Protein AF-M5C7N2-F1 (afdb_monomer)

Foldseek 3Di:
DPDDPQDDQPDDLVPDDLVNLCVLCPDFQLVVVSHDFSSNVVSVCSVVVPPVCPPFDWGKDFDWDQDPVPRDTHTDGIDIGGPLVVDPPPPCQVVVVVVDDDDDQVVQVVQVHDLSVLVPPPDRPPSVSVVVNVVVPPDPDCVVVVVLVVVCPPVLVVVPVVDPPVVSVVVSVVSVCDCPPVHPDPVVVVCVVVVVPDDPDPDDDD

Radius of gyration: 24.72 Å; Cα contacts (8 Å, |Δi|>4): 137; chains: 1; bounding box: 78×57×58 Å

Mean predicted aligned error: 18.87 Å

Secondary structure (DSSP, 8-state):
--PPPPPPTTS-GGG--HHHHHHHHTS-HHHHTTS-HHHHHHHHHHH---TTSTT--EEEEEEEEEPTTT--EEEEEEEEEEGGGTSPPPTHHHHHHHTSPPPPHHHHHHTTSHHHHHHT-SSS-HHHHHHHHHHHHS-SSHHHHHHHHHT-HHHHHHHHTTS-HHHHHHHHHHHHHBTSTTB--HHHHHHHHTT-SSSSSSS---

Structure (mmCIF, N/CA/C/O backbone):
data_AF-M5C7N2-F1
#
_entry.id   AF-M5C7N2-F1
#
loop_
_atom_site.group_PDB
_atom_site.id
_atom_site.type_symbol
_atom_site.label_atom_id
_atom_site.label_alt_id
_atom_site.label_comp_id
_atom_site.label_asym_id
_atom_site.label_entity_id
_atom_site.label_seq_id
_atom_site.pdbx_PDB_ins_code
_atom_site.Cartn_x
_atom_site.Cartn_y
_atom_site.Cartn_z
_atom_site.occupancy
_atom_site.B_iso_or_equiv
_atom_site.auth_seq_id
_atom_site.auth_comp_id
_atom_site.auth_asym_id
_atom_site.auth_atom_id
_atom_site.pdbx_PDB_model_num
ATOM 1 N N . MET A 1 1 ? 10.353 -24.428 -20.838 1.00 39.62 1 MET A N 1
ATOM 2 C CA . MET A 1 1 ? 9.141 -23.690 -21.242 1.00 39.62 1 MET A CA 1
ATOM 3 C C . MET A 1 1 ? 9.621 -22.409 -21.888 1.00 39.62 1 MET A C 1
ATOM 5 O O . MET A 1 1 ? 10.079 -21.532 -21.169 1.00 39.62 1 MET A O 1
ATOM 9 N N . GLU A 1 2 ? 9.642 -22.353 -23.219 1.00 40.38 2 GLU A N 1
ATOM 10 C CA . GLU A 1 2 ? 9.871 -21.092 -23.929 1.00 40.38 2 GLU A CA 1
ATOM 11 C C . GLU A 1 2 ? 8.691 -20.168 -23.620 1.00 40.38 2 GLU A C 1
ATOM 13 O O . GLU A 1 2 ? 7.539 -20.505 -23.892 1.00 40.38 2 GLU A O 1
ATOM 18 N N . GLY A 1 3 ? 8.971 -19.062 -22.934 1.00 54.06 3 GLY A N 1
ATOM 19 C CA . GLY A 1 3 ? 7.969 -18.051 -22.628 1.00 54.06 3 GLY A CA 1
ATOM 20 C C . GLY A 1 3 ? 7.559 -17.331 -23.907 1.00 54.06 3 GLY A C 1
ATOM 21 O O . GLY A 1 3 ? 8.413 -17.003 -24.728 1.00 54.06 3 GLY A O 1
ATOM 22 N N . LEU A 1 4 ? 6.255 -17.094 -24.067 1.00 60.88 4 LEU A N 1
ATOM 23 C CA . LEU A 1 4 ? 5.721 -16.238 -25.127 1.00 60.88 4 LEU A CA 1
ATOM 24 C C . LEU A 1 4 ? 6.511 -14.911 -25.162 1.00 60.88 4 LEU A C 1
ATOM 26 O O . LEU A 1 4 ? 6.777 -14.365 -24.085 1.00 60.88 4 LEU A O 1
ATOM 30 N N . PRO A 1 5 ? 6.869 -14.380 -26.347 1.00 69.56 5 PRO A N 1
ATOM 31 C CA . PRO A 1 5 ? 7.549 -13.096 -26.431 1.00 69.56 5 PRO A CA 1
ATOM 32 C C . PRO A 1 5 ? 6.704 -12.002 -25.762 1.00 69.56 5 PRO A C 1
ATOM 34 O O . PRO A 1 5 ? 5.471 -12.037 -25.865 1.00 69.56 5 PRO A O 1
ATOM 37 N N . PRO A 1 6 ? 7.345 -11.044 -25.071 1.00 67.50 6 PRO A N 1
ATOM 38 C CA . PRO A 1 6 ? 6.626 -9.965 -24.422 1.00 67.50 6 PRO A CA 1
ATOM 39 C C . PRO A 1 6 ? 5.836 -9.150 -25.458 1.00 67.50 6 PRO A C 1
ATOM 41 O O . PRO A 1 6 ? 6.275 -9.005 -26.605 1.00 67.50 6 PRO A O 1
ATOM 44 N N . PRO A 1 7 ? 4.655 -8.639 -25.079 1.00 75.00 7 PRO A N 1
ATOM 45 C CA . PRO A 1 7 ? 3.796 -7.882 -25.981 1.00 75.00 7 PRO A CA 1
ATOM 46 C C . PRO A 1 7 ? 4.486 -6.596 -26.457 1.00 75.00 7 PRO A C 1
ATOM 48 O O . PRO A 1 7 ? 5.284 -6.005 -25.744 1.00 75.00 7 PRO A O 1
ATOM 51 N N . SER A 1 8 ? 4.202 -6.130 -27.672 1.00 76.88 8 SER A N 1
ATOM 52 C CA . SER A 1 8 ? 4.866 -4.923 -28.178 1.00 76.88 8 SER A CA 1
ATOM 53 C C . SER A 1 8 ? 4.441 -3.660 -27.405 1.00 76.88 8 SER A C 1
ATOM 55 O O . SER A 1 8 ? 3.244 -3.472 -27.179 1.00 76.88 8 SER A O 1
ATOM 57 N N . PRO A 1 9 ? 5.377 -2.744 -27.082 1.00 72.19 9 PRO A N 1
ATOM 58 C CA . PRO A 1 9 ? 5.083 -1.516 -26.329 1.00 72.19 9 PRO A CA 1
ATOM 59 C C . PRO A 1 9 ? 4.198 -0.514 -27.095 1.00 72.19 9 PRO A C 1
ATOM 61 O O . PRO A 1 9 ? 3.604 0.372 -26.491 1.00 72.19 9 PRO A O 1
ATOM 64 N N . ASN A 1 10 ? 4.053 -0.684 -28.415 1.00 68.88 10 ASN A N 1
ATOM 65 C CA . ASN A 1 10 ? 3.247 0.178 -29.291 1.00 68.88 10 ASN A CA 1
ATOM 66 C C . ASN A 1 10 ? 1.740 -0.155 -29.307 1.00 68.88 10 ASN A C 1
ATOM 68 O O . ASN A 1 10 ? 0.992 0.417 -30.100 1.00 68.88 10 ASN A O 1
ATOM 72 N N . LEU A 1 11 ? 1.284 -1.118 -28.504 1.00 64.62 11 LEU A N 1
ATOM 73 C CA . LEU A 1 11 ? -0.125 -1.511 -28.456 1.00 64.62 11 LEU A CA 1
ATOM 74 C C . LEU A 1 11 ? -0.954 -0.528 -27.612 1.00 64.62 11 LEU A C 1
ATOM 76 O O . LEU A 1 11 ? -0.487 0.027 -26.620 1.00 64.62 11 LEU A O 1
ATOM 80 N N . ILE A 1 12 ? -2.212 -0.327 -28.015 1.00 65.88 12 ILE A N 1
ATOM 81 C CA . ILE A 1 12 ? -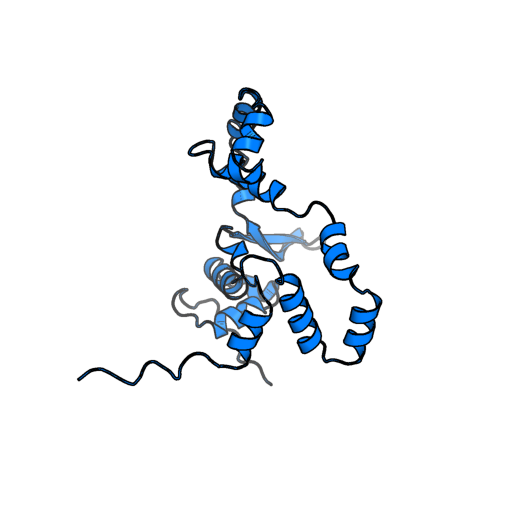3.156 0.580 -27.346 1.00 65.88 12 ILE A CA 1
ATOM 82 C C . ILE A 1 12 ? -3.456 0.069 -25.921 1.00 65.88 12 ILE A C 1
ATOM 84 O O . ILE A 1 12 ? -3.683 -1.136 -25.765 1.00 65.88 12 ILE A O 1
ATOM 88 N N . PRO A 1 13 ? -3.511 0.954 -24.901 1.00 59.12 13 PRO A N 1
ATOM 89 C CA . PRO A 1 13 ? -3.627 0.558 -23.503 1.00 59.12 13 PRO A CA 1
ATOM 90 C C . PRO A 1 13 ? -4.794 -0.372 -23.140 1.00 59.12 13 PRO A C 1
ATOM 92 O O . PRO A 1 13 ? -4.673 -1.206 -22.250 1.00 59.12 13 PRO A O 1
ATOM 95 N N . ASP A 1 14 ? -5.908 -0.274 -23.859 1.00 60.72 14 ASP A N 1
ATOM 96 C CA . ASP A 1 14 ? -7.149 -0.967 -23.498 1.00 60.72 14 ASP A CA 1
ATOM 97 C C . ASP A 1 14 ? -7.218 -2.431 -23.978 1.00 60.72 14 ASP A C 1
ATOM 99 O O . ASP A 1 14 ? -8.182 -3.133 -23.688 1.00 60.72 14 ASP A O 1
ATOM 103 N N . ASN A 1 15 ? -6.196 -2.919 -24.695 1.00 69.12 15 ASN A N 1
ATOM 104 C CA . ASN A 1 15 ? -6.210 -4.242 -25.337 1.00 69.12 15 ASN A CA 1
ATOM 105 C C . ASN A 1 15 ? -5.331 -5.306 -24.657 1.00 69.12 15 ASN A C 1
ATOM 107 O O . ASN A 1 15 ? -5.187 -6.408 -25.192 1.00 69.12 15 ASN A O 1
ATOM 111 N N . PHE A 1 16 ? -4.723 -5.010 -23.509 1.00 74.31 16 PHE A N 1
ATOM 112 C CA . PHE A 1 16 ? -3.838 -5.967 -22.848 1.00 74.31 16 PHE A CA 1
ATOM 113 C C . PHE A 1 16 ? -4.617 -6.920 -21.941 1.00 74.31 16 PHE A C 1
ATOM 115 O O . PHE A 1 16 ? -5.372 -6.519 -21.060 1.00 74.31 16 PHE A O 1
ATOM 122 N N . THR A 1 17 ? -4.398 -8.215 -22.141 1.00 83.69 17 THR A N 1
ATOM 123 C CA . THR A 1 17 ? -4.931 -9.269 -21.273 1.00 83.69 17 THR A CA 1
ATOM 124 C C . THR A 1 17 ? -4.185 -9.317 -19.937 1.00 83.69 17 THR A C 1
ATOM 126 O O . THR A 1 17 ? -3.006 -8.967 -19.853 1.00 83.69 17 THR A O 1
ATOM 129 N N . ASN A 1 18 ? -4.828 -9.847 -18.890 1.00 83.38 18 ASN A N 1
ATOM 130 C CA . ASN A 1 18 ? -4.193 -10.043 -17.578 1.00 83.38 18 ASN A CA 1
ATOM 131 C C . ASN A 1 18 ? -2.867 -10.819 -17.668 1.00 83.38 18 ASN A C 1
ATOM 133 O O . ASN A 1 18 ? -1.914 -10.502 -16.965 1.00 83.38 18 ASN A O 1
ATOM 137 N N . LEU A 1 19 ? -2.771 -11.806 -18.565 1.00 82.75 19 LEU A N 1
ATOM 138 C CA . LEU A 1 19 ? -1.535 -12.564 -18.781 1.00 82.75 19 LEU A CA 1
ATOM 139 C C . LEU A 1 19 ? -0.401 -11.687 -19.323 1.00 82.75 19 LEU A C 1
ATOM 141 O O . LEU A 1 19 ? 0.734 -11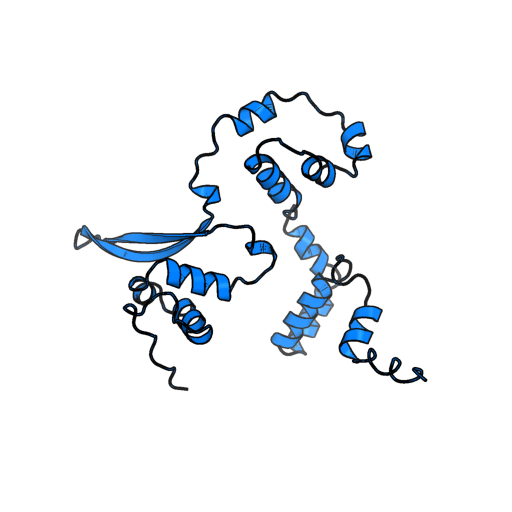.809 -18.871 1.00 82.75 19 LEU A O 1
ATOM 145 N N . GLN A 1 20 ? -0.707 -10.780 -20.249 1.00 83.75 20 GLN A N 1
ATOM 146 C CA . GLN A 1 20 ? 0.270 -9.842 -20.797 1.00 83.75 20 GLN A CA 1
ATOM 147 C C . GLN A 1 20 ? 0.721 -8.821 -19.749 1.00 83.75 20 GLN A C 1
ATOM 149 O O . GLN A 1 20 ? 1.907 -8.525 -19.658 1.00 83.75 20 GLN A O 1
ATOM 154 N N . LEU A 1 21 ? -0.192 -8.335 -18.908 1.00 84.31 21 LEU A N 1
ATOM 155 C CA . LEU A 1 21 ? 0.147 -7.448 -17.793 1.00 84.31 21 LEU A CA 1
ATOM 156 C C . LEU A 1 21 ? 1.056 -8.139 -16.765 1.00 84.31 21 LEU A C 1
ATOM 158 O O . LEU A 1 21 ? 2.042 -7.555 -16.322 1.00 84.31 21 LEU A O 1
ATOM 162 N N . ILE A 1 22 ? 0.794 -9.410 -16.443 1.00 83.56 22 ILE A N 1
ATOM 163 C CA . ILE A 1 22 ? 1.678 -10.213 -15.583 1.00 83.56 22 ILE A CA 1
ATOM 164 C C . ILE A 1 22 ? 3.060 -10.378 -16.230 1.00 83.56 22 ILE A C 1
ATOM 166 O O . ILE A 1 22 ? 4.073 -10.306 -15.537 1.00 83.56 22 ILE A O 1
ATOM 170 N N . GLN A 1 23 ? 3.134 -10.588 -17.546 1.00 84.62 23 GLN A N 1
ATOM 171 C CA . GLN A 1 23 ? 4.416 -10.664 -18.252 1.00 84.62 23 GLN A CA 1
ATOM 172 C C . GLN A 1 23 ? 5.185 -9.346 -18.168 1.00 84.62 23 GLN A C 1
ATOM 174 O O . GLN A 1 23 ? 6.366 -9.375 -17.839 1.00 84.62 23 GLN A O 1
ATOM 179 N N . ILE A 1 24 ? 4.513 -8.212 -18.393 1.00 85.88 24 ILE A N 1
ATOM 180 C CA . ILE A 1 24 ? 5.107 -6.871 -18.301 1.00 85.88 24 ILE A CA 1
ATOM 181 C C . ILE A 1 24 ? 5.658 -6.612 -16.897 1.00 85.88 24 ILE A C 1
ATOM 183 O O . ILE A 1 24 ? 6.784 -6.145 -16.769 1.00 85.88 24 ILE A O 1
ATOM 187 N N . PHE A 1 25 ? 4.914 -6.968 -15.845 1.00 85.50 25 PHE A N 1
ATOM 188 C CA . PHE A 1 25 ? 5.374 -6.794 -14.464 1.00 85.50 25 PHE A CA 1
ATOM 189 C C . PHE A 1 25 ? 6.659 -7.579 -14.153 1.00 85.50 25 PHE A C 1
ATOM 191 O O . PHE A 1 25 ? 7.462 -7.153 -13.331 1.00 85.50 25 PHE A O 1
ATOM 198 N N . ASN A 1 26 ? 6.856 -8.728 -14.802 1.00 86.00 26 ASN A N 1
ATOM 199 C CA . ASN A 1 26 ? 8.029 -9.579 -14.599 1.00 86.00 26 ASN A CA 1
ATOM 200 C C . ASN A 1 26 ? 9.213 -9.220 -15.516 1.00 86.00 26 ASN A C 1
ATOM 202 O O . ASN A 1 26 ? 10.235 -9.910 -15.482 1.00 86.00 26 ASN A O 1
ATOM 206 N N . LEU A 1 27 ? 9.093 -8.187 -16.357 1.00 86.19 27 LEU A N 1
ATOM 207 C CA . LEU A 1 27 ? 10.204 -7.726 -17.185 1.00 86.19 27 LEU A CA 1
ATOM 208 C C . LEU A 1 27 ? 11.279 -7.044 -16.328 1.00 86.19 27 LEU A C 1
ATOM 210 O O . LEU A 1 27 ? 10.956 -6.379 -15.346 1.00 86.19 27 LEU A O 1
ATOM 214 N N . PRO A 1 28 ? 12.564 -7.152 -16.713 1.00 85.12 28 PRO A N 1
ATOM 215 C CA . PRO A 1 28 ? 13.599 -6.319 -16.120 1.00 85.12 28 PRO A CA 1
ATOM 216 C C . PRO A 1 28 ? 13.315 -4.844 -16.426 1.00 85.12 28 PRO A C 1
ATOM 218 O O . PRO A 1 28 ? 12.874 -4.517 -17.530 1.00 85.12 28 PRO A O 1
ATOM 221 N N . ASP A 1 29 ? 13.638 -3.959 -15.483 1.00 82.50 29 ASP A N 1
ATOM 222 C CA . ASP A 1 29 ? 13.362 -2.517 -15.558 1.00 82.50 29 ASP A CA 1
ATOM 223 C C . ASP A 1 29 ? 13.783 -1.872 -16.883 1.00 82.50 29 ASP A C 1
ATOM 225 O O . ASP A 1 29 ? 13.073 -1.016 -17.402 1.00 82.50 29 ASP A O 1
ATOM 229 N N . LEU A 1 30 ? 14.900 -2.320 -17.464 1.00 81.12 30 LEU A N 1
ATOM 230 C CA . LEU A 1 30 ? 15.398 -1.834 -18.752 1.00 81.12 30 LEU A CA 1
ATOM 231 C C . LEU A 1 30 ? 14.427 -2.116 -19.913 1.00 81.12 30 LEU A C 1
ATOM 233 O O . LEU A 1 30 ? 14.266 -1.280 -20.791 1.00 81.12 30 LEU A O 1
ATOM 237 N N . LEU A 1 31 ? 13.773 -3.283 -19.920 1.00 82.44 31 LEU A N 1
ATOM 238 C CA . LEU A 1 31 ? 12.786 -3.653 -20.942 1.00 82.44 31 LEU A CA 1
ATOM 239 C C . LEU A 1 31 ? 11.399 -3.093 -20.622 1.00 82.44 31 LEU A C 1
ATOM 241 O O . LEU A 1 31 ? 10.653 -2.733 -21.528 1.00 82.44 31 LEU A O 1
ATOM 245 N N . ALA A 1 32 ? 11.058 -3.006 -19.336 1.00 85.56 32 ALA A N 1
ATOM 246 C CA . ALA A 1 32 ? 9.830 -2.370 -18.872 1.00 85.56 32 ALA A CA 1
ATOM 247 C C . ALA A 1 32 ? 9.809 -0.861 -19.191 1.00 85.56 32 ALA A C 1
ATOM 249 O O . ALA A 1 32 ? 8.742 -0.270 -19.332 1.00 85.56 32 ALA A O 1
ATOM 250 N N . TRP A 1 33 ? 10.983 -0.246 -19.356 1.00 86.00 33 TRP A N 1
ATOM 251 C CA . TRP A 1 33 ? 11.148 1.180 -19.623 1.00 86.00 33 TRP A CA 1
ATOM 252 C C . TRP A 1 33 ? 10.412 1.684 -20.865 1.00 86.00 33 TRP A C 1
ATOM 254 O O . TRP A 1 33 ? 9.888 2.798 -20.858 1.00 86.00 33 TRP A O 1
ATOM 264 N N . GLU A 1 34 ? 10.358 0.845 -21.900 1.00 86.69 34 GLU A N 1
ATOM 265 C CA . GLU A 1 34 ? 9.725 1.133 -23.191 1.00 86.69 34 GLU A CA 1
ATOM 266 C C . GLU A 1 34 ? 8.189 1.147 -23.112 1.00 86.69 34 GLU A C 1
ATOM 268 O O . GLU A 1 34 ? 7.519 1.593 -24.042 1.00 86.69 34 GLU A O 1
ATOM 273 N N . TYR A 1 35 ? 7.604 0.665 -22.011 1.00 86.81 35 TYR A N 1
ATOM 274 C CA . TYR A 1 35 ? 6.156 0.646 -21.831 1.00 86.81 35 TYR A CA 1
ATOM 275 C C . TYR A 1 35 ? 5.646 1.962 -21.233 1.00 86.81 35 TYR A C 1
ATOM 277 O O . TYR A 1 35 ? 6.310 2.576 -20.387 1.00 86.81 35 TYR A O 1
ATOM 285 N N . PRO A 1 36 ? 4.432 2.396 -21.620 1.00 87.31 36 PRO A N 1
ATOM 286 C CA . PRO A 1 36 ? 3.822 3.594 -21.063 1.00 87.31 36 PRO A CA 1
ATOM 287 C C . PRO A 1 36 ? 3.491 3.419 -19.575 1.00 87.31 36 PRO A C 1
ATOM 289 O O . PRO A 1 36 ? 3.231 2.315 -19.095 1.00 87.31 36 PRO A O 1
ATOM 292 N N . ASP A 1 37 ? 3.434 4.527 -18.835 1.00 85.25 37 ASP A N 1
ATOM 293 C CA . ASP A 1 37 ? 3.182 4.497 -17.384 1.00 85.25 37 ASP A CA 1
ATOM 294 C C . ASP A 1 37 ? 1.848 3.857 -17.019 1.00 85.25 37 ASP A C 1
ATOM 296 O O . ASP A 1 37 ? 1.763 3.145 -16.022 1.00 85.25 37 ASP A O 1
ATOM 300 N N . SER A 1 38 ? 0.822 4.051 -17.850 1.00 82.38 38 SER A N 1
ATOM 301 C CA . SER A 1 38 ? -0.482 3.411 -17.672 1.00 82.38 38 SER A CA 1
ATOM 302 C C . SER A 1 38 ? -0.387 1.884 -17.685 1.00 82.38 38 SER A C 1
ATOM 304 O O . SER A 1 38 ? -1.090 1.230 -16.919 1.00 82.38 38 SER A O 1
ATOM 306 N N . MET A 1 39 ? 0.512 1.317 -18.496 1.00 84.25 39 MET A N 1
ATOM 307 C CA . MET A 1 39 ? 0.737 -0.127 -18.591 1.00 84.25 39 MET A CA 1
ATOM 308 C C . MET A 1 39 ? 1.475 -0.681 -17.390 1.00 84.25 39 MET A C 1
ATOM 310 O O . MET A 1 39 ? 1.030 -1.651 -16.783 1.00 84.25 39 MET A O 1
ATOM 314 N N . LEU A 1 40 ? 2.587 -0.044 -17.032 1.00 85.75 40 LEU A N 1
ATOM 315 C CA . LEU A 1 40 ? 3.366 -0.418 -15.855 1.00 85.75 40 LEU A CA 1
ATOM 316 C C . LEU A 1 40 ? 2.499 -0.344 -14.597 1.00 85.75 40 LEU A C 1
ATOM 318 O O . LEU A 1 40 ? 2.526 -1.237 -13.752 1.00 85.75 40 LEU A O 1
ATOM 322 N N . PHE A 1 41 ? 1.652 0.680 -14.518 1.00 83.00 41 PHE A N 1
ATOM 323 C CA . PHE A 1 41 ? 0.708 0.851 -13.430 1.00 83.00 41 PHE A CA 1
ATOM 324 C C . PHE A 1 41 ? -0.386 -0.225 -13.409 1.00 83.00 41 PHE A C 1
ATOM 326 O O . PHE A 1 41 ? -0.619 -0.829 -12.364 1.00 83.00 41 PHE A O 1
ATOM 333 N N . ALA A 1 42 ? -1.025 -0.515 -14.546 1.00 82.69 42 ALA A N 1
ATOM 334 C CA . ALA A 1 42 ? -2.027 -1.578 -14.643 1.00 82.69 42 ALA A CA 1
ATOM 335 C C . ALA A 1 42 ? -1.438 -2.957 -14.293 1.00 82.69 42 ALA A C 1
ATOM 337 O O . ALA A 1 42 ? -2.062 -3.736 -13.572 1.00 82.69 42 ALA A O 1
ATOM 338 N N . ALA A 1 43 ? -0.214 -3.232 -14.746 1.00 84.94 43 ALA A N 1
ATOM 339 C CA . ALA A 1 43 ? 0.526 -4.448 -14.435 1.00 84.94 43 ALA A CA 1
ATOM 340 C C . ALA A 1 43 ? 0.821 -4.573 -12.933 1.00 84.94 43 ALA A C 1
ATOM 342 O O . ALA A 1 43 ? 0.578 -5.625 -12.342 1.00 84.94 43 ALA A O 1
ATOM 343 N N . ALA A 1 44 ? 1.271 -3.491 -12.293 1.00 83.56 44 ALA A N 1
ATOM 344 C CA . ALA A 1 44 ? 1.512 -3.466 -10.855 1.00 83.56 44 ALA A CA 1
ATOM 345 C C . ALA A 1 44 ? 0.223 -3.650 -10.041 1.00 83.56 44 ALA A C 1
ATOM 347 O O . ALA A 1 44 ? 0.196 -4.462 -9.117 1.00 83.56 44 ALA A O 1
ATOM 348 N N . LEU A 1 45 ? -0.871 -2.973 -10.408 1.00 78.81 45 LEU A N 1
ATOM 349 C CA . LEU A 1 45 ? -2.164 -3.110 -9.727 1.00 78.81 45 LEU A CA 1
ATOM 350 C C . LEU A 1 45 ? -2.761 -4.515 -9.844 1.00 78.81 45 LEU A C 1
ATOM 352 O O . LEU A 1 45 ? -3.400 -4.989 -8.906 1.00 78.81 45 LEU A O 1
ATOM 356 N N . LEU A 1 46 ? -2.542 -5.194 -10.971 1.00 81.31 46 LEU A N 1
ATOM 357 C CA . LEU A 1 46 ? -2.990 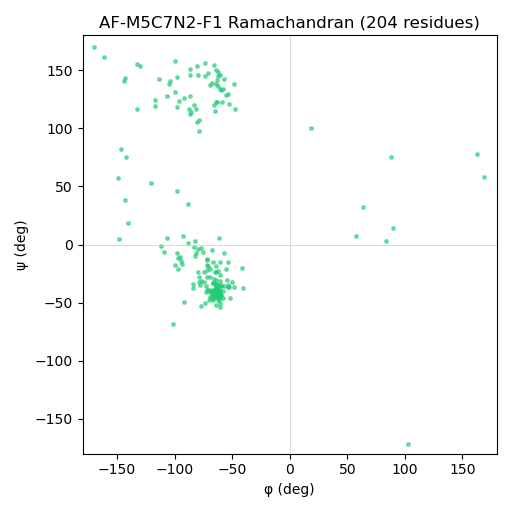-6.571 -11.160 1.00 81.31 46 LEU A CA 1
ATOM 358 C C . LEU A 1 46 ? -2.287 -7.543 -10.199 1.00 81.31 46 LEU A C 1
ATOM 360 O O . LEU A 1 46 ? -2.901 -8.508 -9.751 1.00 81.31 46 LEU A O 1
ATOM 364 N N . ILE A 1 47 ? -1.020 -7.289 -9.865 1.00 81.00 47 ILE A N 1
ATOM 365 C CA . ILE A 1 47 ? -0.248 -8.112 -8.925 1.00 81.00 47 ILE A CA 1
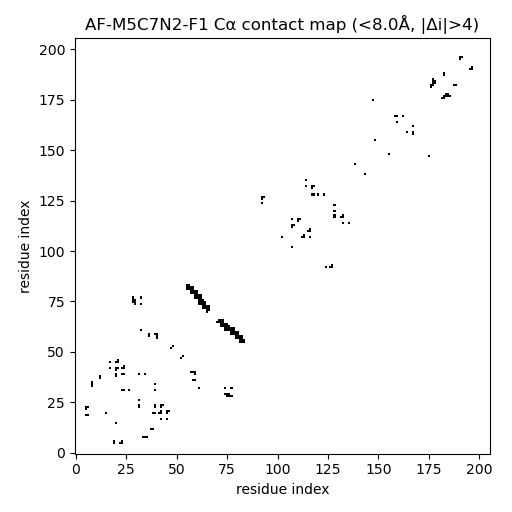ATOM 366 C C . ILE A 1 47 ? -0.510 -7.697 -7.471 1.00 81.00 47 ILE A C 1
ATOM 368 O O . ILE A 1 47 ? -0.602 -8.547 -6.586 1.00 81.00 47 ILE A O 1
ATOM 372 N N . TRP A 1 48 ? -0.669 -6.401 -7.206 1.00 76.31 48 TRP A N 1
ATOM 373 C CA . TRP A 1 48 ? -0.868 -5.842 -5.866 1.00 76.31 48 TRP A CA 1
ATOM 374 C C . TRP A 1 48 ? -2.337 -5.782 -5.430 1.00 76.31 48 TRP A C 1
ATOM 376 O O . TRP A 1 48 ? -2.721 -4.890 -4.678 1.00 76.31 48 TRP A O 1
ATOM 386 N N . GLN A 1 49 ? -3.159 -6.758 -5.824 1.00 64.19 49 GLN A N 1
ATOM 387 C CA . GLN A 1 49 ? -4.593 -6.838 -5.490 1.00 64.19 49 GLN A CA 1
ATOM 388 C C . GLN A 1 49 ? -4.930 -6.939 -3.986 1.00 64.19 49 GLN A C 1
ATOM 390 O O . GLN A 1 49 ? -6.094 -7.112 -3.625 1.00 64.19 49 GLN A O 1
ATOM 395 N N . ALA A 1 50 ? -3.957 -6.843 -3.078 1.00 56.50 50 ALA A N 1
ATOM 396 C CA . ALA A 1 50 ? -4.250 -6.850 -1.653 1.00 56.50 50 ALA A CA 1
ATOM 397 C C . ALA A 1 50 ? -5.158 -5.662 -1.282 1.00 56.50 50 ALA A C 1
ATOM 399 O O . ALA A 1 50 ? -4.912 -4.518 -1.663 1.00 56.50 50 ALA A O 1
ATOM 400 N N . ALA A 1 51 ? -6.201 -5.941 -0.491 1.00 48.16 51 ALA A N 1
ATOM 401 C CA . ALA A 1 51 ? -7.220 -4.972 -0.072 1.00 48.16 51 ALA A CA 1
ATOM 402 C C . ALA A 1 51 ? -6.640 -3.721 0.621 1.00 48.16 51 ALA A C 1
ATOM 404 O O . ALA A 1 51 ? -7.275 -2.669 0.635 1.00 48.16 51 ALA A O 1
ATOM 405 N N . GLY A 1 52 ? -5.417 -3.824 1.150 1.00 53.78 52 GLY A N 1
ATOM 406 C CA . GLY A 1 52 ? -4.658 -2.714 1.720 1.00 53.78 52 GLY A CA 1
ATOM 407 C C . GLY A 1 52 ? -4.047 -1.745 0.702 1.00 53.78 52 GLY A C 1
ATOM 408 O O . GLY A 1 52 ? -3.526 -0.730 1.130 1.00 53.78 52 GLY A O 1
ATOM 409 N N . TYR A 1 53 ? -4.101 -2.004 -0.610 1.00 53.97 53 TYR A N 1
ATOM 410 C CA . TYR A 1 53 ? -3.525 -1.106 -1.624 1.00 53.97 53 TYR A CA 1
ATOM 411 C C . TYR A 1 53 ? -4.542 -0.352 -2.476 1.00 53.97 53 TYR A C 1
ATOM 413 O O . TYR A 1 53 ? -4.165 0.557 -3.210 1.00 53.97 53 TYR A O 1
ATOM 421 N N . SER A 1 54 ? -5.836 -0.646 -2.332 1.00 55.97 54 SER A N 1
ATOM 422 C CA . SER A 1 54 ? -6.902 0.018 -3.099 1.00 55.97 54 SER A CA 1
ATOM 423 C C . SER A 1 54 ? -7.029 1.520 -2.814 1.00 55.97 54 SER A C 1
ATOM 425 O O . SER A 1 54 ? -7.620 2.247 -3.610 1.00 55.97 54 SER A O 1
ATOM 427 N N . HIS A 1 55 ? -6.476 1.995 -1.694 1.00 58.50 55 HIS A N 1
ATOM 428 C CA . HIS A 1 55 ? -6.499 3.403 -1.302 1.00 58.50 55 HIS A CA 1
ATOM 429 C C . HIS A 1 55 ? -5.224 4.178 -1.663 1.00 58.50 55 HIS A C 1
ATOM 431 O O . HIS A 1 55 ? -5.248 5.408 -1.607 1.00 58.50 55 HIS A O 1
ATOM 437 N N . PHE A 1 56 ? -4.135 3.506 -2.059 1.00 59.00 56 PHE A N 1
ATOM 438 C CA . PHE A 1 56 ? -2.920 4.184 -2.504 1.00 59.00 56 PHE A CA 1
ATOM 439 C C . PHE A 1 56 ? -3.031 4.514 -3.990 1.00 59.00 56 PHE A C 1
ATOM 441 O O . PHE A 1 56 ? -3.033 3.637 -4.851 1.00 59.00 56 PHE A O 1
ATOM 448 N N . THR A 1 57 ? -3.080 5.805 -4.311 1.00 64.69 57 THR A N 1
ATOM 449 C CA . THR A 1 57 ? -2.857 6.245 -5.691 1.00 64.69 57 THR A CA 1
ATOM 450 C C . THR A 1 57 ? -1.353 6.226 -5.916 1.00 64.69 57 THR A C 1
ATOM 452 O O . THR A 1 57 ? -0.666 7.052 -5.333 1.00 64.69 57 THR A O 1
ATOM 455 N N . ALA A 1 58 ? -0.809 5.277 -6.675 1.00 68.12 58 ALA A N 1
ATOM 456 C CA . ALA A 1 58 ? 0.621 5.242 -6.988 1.00 68.12 58 ALA A CA 1
ATOM 457 C C . ALA A 1 58 ? 0.906 5.823 -8.384 1.00 68.12 58 ALA A C 1
ATOM 459 O O . ALA A 1 58 ? 0.032 5.914 -9.240 1.00 68.12 58 ALA A O 1
ATOM 460 N N . THR A 1 59 ? 2.140 6.258 -8.595 1.00 79.06 59 THR A N 1
ATOM 461 C CA . THR A 1 59 ? 2.656 6.794 -9.859 1.00 79.06 59 THR A CA 1
ATOM 462 C C . THR A 1 59 ? 3.965 6.108 -10.201 1.00 79.06 59 THR A C 1
ATOM 464 O O . THR A 1 59 ? 4.674 5.637 -9.312 1.00 79.06 59 THR A O 1
ATOM 467 N N . VAL A 1 60 ? 4.290 6.043 -11.486 1.00 83.44 60 VAL A N 1
ATOM 468 C CA . VAL A 1 60 ? 5.543 5.461 -11.963 1.00 83.44 60 VAL A CA 1
ATOM 469 C C . VAL A 1 60 ? 6.582 6.572 -12.080 1.00 83.44 60 VAL A C 1
ATOM 471 O O . VAL A 1 60 ? 6.344 7.592 -12.723 1.00 83.44 60 VAL A O 1
ATOM 474 N N . LYS A 1 61 ? 7.739 6.390 -11.445 1.00 83.62 61 LYS A N 1
ATOM 475 C CA . LYS A 1 61 ? 8.886 7.291 -11.528 1.00 83.62 61 LYS A CA 1
ATOM 476 C C . LYS A 1 61 ? 10.061 6.555 -12.160 1.00 83.62 61 LYS A C 1
ATOM 478 O O . LYS A 1 61 ? 10.564 5.579 -11.607 1.00 83.62 61 LYS A O 1
ATOM 483 N N . ARG A 1 62 ? 10.518 7.066 -13.300 1.00 85.56 62 ARG A N 1
ATOM 484 C CA . ARG A 1 62 ? 11.712 6.604 -14.013 1.00 85.56 62 ARG A CA 1
ATOM 485 C C . ARG A 1 62 ? 12.948 7.329 -13.478 1.00 85.56 62 ARG A C 1
ATOM 487 O O . ARG A 1 62 ? 13.030 8.555 -13.570 1.00 85.56 62 ARG A O 1
ATOM 494 N N . GLU A 1 63 ? 13.892 6.600 -12.887 1.00 83.88 63 GLU A N 1
ATOM 495 C CA . GLU A 1 63 ? 15.144 7.176 -12.384 1.00 83.88 63 GLU A CA 1
ATOM 496 C C . GLU A 1 63 ? 16.299 6.957 -13.358 1.00 83.88 63 GLU A C 1
ATOM 498 O O . GLU A 1 63 ? 16.542 5.846 -13.827 1.00 83.88 63 GLU A O 1
ATOM 503 N N . HIS A 1 64 ? 17.030 8.032 -13.638 1.00 87.06 64 HIS A N 1
ATOM 504 C CA . HIS A 1 64 ? 18.192 8.012 -14.516 1.00 87.06 64 HIS A CA 1
ATOM 505 C C . HIS A 1 64 ? 19.467 8.074 -13.676 1.00 87.06 64 HIS A C 1
ATOM 507 O O . HIS A 1 64 ? 19.533 8.814 -12.691 1.00 87.06 64 HIS A O 1
ATOM 513 N N . LEU A 1 65 ? 20.484 7.321 -14.079 1.00 84.38 65 LEU A N 1
ATOM 514 C CA . LEU A 1 65 ? 21.850 7.479 -13.597 1.00 84.38 65 LEU A CA 1
ATOM 515 C C . LEU A 1 65 ? 22.631 8.312 -14.606 1.00 84.38 65 LEU A C 1
ATOM 517 O O . LEU A 1 65 ? 22.431 8.189 -15.810 1.00 84.38 65 LEU A O 1
ATOM 521 N N . VAL A 1 66 ? 23.530 9.155 -14.112 1.00 85.62 66 VAL A N 1
ATOM 522 C CA . VAL A 1 66 ? 24.495 9.835 -14.977 1.00 85.62 66 VAL A CA 1
ATOM 523 C C . VAL A 1 66 ? 25.653 8.877 -15.197 1.00 85.62 66 VAL A C 1
ATOM 525 O O . VAL A 1 66 ? 26.305 8.468 -14.233 1.00 85.62 66 VAL A O 1
ATOM 528 N N . ASP A 1 67 ? 25.904 8.517 -16.450 1.00 83.25 67 ASP A N 1
ATOM 529 C CA . ASP A 1 67 ? 27.089 7.758 -16.818 1.00 83.25 67 ASP A CA 1
ATOM 530 C C . ASP A 1 67 ? 28.333 8.603 -16.520 1.00 83.25 67 ASP A C 1
ATOM 532 O O . ASP A 1 67 ? 28.485 9.726 -17.002 1.00 83.25 67 ASP A O 1
ATOM 536 N N . THR A 1 68 ? 29.233 8.080 -15.694 1.00 82.50 68 THR A N 1
ATOM 537 C CA . THR A 1 68 ? 30.443 8.795 -15.279 1.00 82.50 68 THR A CA 1
ATOM 538 C C . THR A 1 68 ? 31.439 8.971 -16.422 1.00 82.50 68 THR A C 1
ATOM 540 O O . THR A 1 68 ? 32.275 9.875 -16.356 1.00 82.50 68 THR A O 1
ATOM 543 N N . VAL A 1 69 ? 31.340 8.148 -17.469 1.00 81.69 69 VAL A N 1
ATOM 544 C CA . VAL A 1 69 ? 32.232 8.167 -18.632 1.00 81.69 69 VAL A CA 1
ATOM 545 C C . VAL A 1 69 ? 31.663 9.064 -19.725 1.00 81.69 69 VAL A C 1
ATOM 547 O O . VAL A 1 69 ? 32.355 9.951 -20.222 1.00 81.69 69 VAL A O 1
ATOM 550 N N . THR A 1 70 ? 30.392 8.869 -20.061 1.00 81.62 70 THR A N 1
ATOM 551 C CA . THR A 1 70 ? 29.750 9.519 -21.214 1.00 81.62 70 THR A CA 1
ATOM 552 C C . THR A 1 70 ? 29.023 10.814 -20.834 1.00 81.62 70 THR A C 1
ATOM 554 O O . THR A 1 70 ? 28.717 11.625 -21.699 1.00 81.62 70 THR A O 1
ATOM 557 N N . ARG A 1 71 ? 28.790 11.049 -19.530 1.00 81.44 71 ARG A N 1
ATOM 558 C CA . ARG A 1 71 ? 27.929 12.111 -18.957 1.00 81.44 71 ARG A CA 1
ATOM 559 C C . ARG A 1 71 ? 26.475 12.090 -19.429 1.00 81.44 71 ARG A C 1
ATOM 561 O O . ARG A 1 71 ? 25.710 12.985 -19.071 1.00 81.44 71 ARG A O 1
ATOM 568 N N . ASP A 1 72 ? 26.088 11.058 -20.162 1.00 84.81 72 ASP A N 1
ATOM 569 C CA . ASP A 1 72 ? 24.727 10.864 -20.622 1.00 84.81 72 ASP A CA 1
ATOM 570 C C . ASP A 1 72 ? 23.849 10.275 -19.516 1.00 84.81 72 ASP A C 1
ATOM 572 O O . ASP A 1 72 ? 24.315 9.607 -18.587 1.00 84.81 72 ASP A O 1
ATOM 576 N N . LEU A 1 73 ? 22.551 10.550 -19.611 1.00 82.12 73 LEU A N 1
ATOM 577 C CA . LEU A 1 73 ? 21.548 9.980 -18.722 1.00 82.12 73 LEU A CA 1
ATOM 578 C C . LEU A 1 73 ? 21.199 8.574 -19.206 1.00 82.12 73 LEU A C 1
ATOM 580 O O . LEU A 1 73 ? 20.642 8.400 -20.287 1.00 82.12 73 LEU A O 1
ATOM 584 N N . VAL A 1 74 ? 21.496 7.575 -18.383 1.00 84.00 74 VAL A N 1
ATOM 585 C CA . VAL A 1 74 ? 21.185 6.170 -18.642 1.00 84.00 74 VAL A CA 1
ATOM 586 C C . VAL A 1 74 ? 20.010 5.748 -17.769 1.00 84.00 74 VAL A C 1
ATOM 588 O O . VAL A 1 74 ? 19.925 6.100 -16.589 1.00 84.00 74 VAL A O 1
ATOM 591 N N . CYS A 1 75 ? 19.088 4.985 -18.352 1.00 80.88 75 CYS A N 1
ATOM 592 C CA . CYS A 1 75 ? 17.957 4.398 -17.640 1.00 80.88 75 CYS A CA 1
ATOM 593 C C . CYS A 1 75 ? 18.472 3.508 -16.501 1.00 80.88 75 CYS A C 1
ATOM 595 O O . CYS A 1 75 ? 19.257 2.593 -16.744 1.00 80.88 75 CYS A O 1
ATOM 597 N N . SER A 1 76 ? 18.060 3.779 -15.262 1.00 83.25 76 SER A N 1
ATOM 598 C CA . SER A 1 76 ? 18.518 3.013 -14.102 1.00 83.25 76 SER A CA 1
ATOM 599 C C . SER A 1 76 ? 17.476 2.001 -13.654 1.00 83.25 76 SER A C 1
ATOM 601 O O . SER A 1 76 ? 17.705 0.801 -13.766 1.00 83.25 76 SER A O 1
ATOM 603 N N . HIS A 1 77 ? 16.353 2.481 -13.124 1.00 81.31 77 HIS A N 1
ATOM 604 C CA . HIS A 1 77 ? 15.308 1.629 -12.566 1.00 81.31 77 HIS A CA 1
ATOM 605 C C . HIS A 1 77 ? 13.977 2.374 -12.448 1.00 81.31 77 HIS A C 1
ATOM 607 O O . HIS A 1 77 ? 13.919 3.612 -12.485 1.00 81.31 77 HIS A O 1
ATOM 613 N N . ILE A 1 78 ? 12.902 1.604 -12.319 1.00 83.69 78 ILE A N 1
ATOM 614 C CA . ILE A 1 78 ? 11.530 2.100 -12.245 1.00 83.69 78 ILE A CA 1
ATOM 615 C C . ILE A 1 78 ? 11.040 1.968 -10.802 1.00 83.69 78 ILE A C 1
ATOM 617 O O . ILE A 1 78 ? 11.107 0.902 -10.197 1.00 83.69 78 ILE A O 1
ATOM 621 N N . LYS A 1 79 ? 10.522 3.059 -10.233 1.00 83.81 79 LYS A N 1
ATOM 622 C CA . LYS A 1 79 ? 9.904 3.063 -8.900 1.00 83.81 79 LYS A CA 1
ATOM 623 C C . LYS A 1 79 ? 8.419 3.346 -8.991 1.00 83.81 79 LYS A C 1
ATOM 625 O O . LYS A 1 79 ? 7.998 4.229 -9.731 1.00 83.81 79 LYS A O 1
ATOM 630 N N . TYR A 1 80 ? 7.645 2.677 -8.148 1.00 80.75 80 TYR A N 1
ATOM 631 C CA . TYR A 1 80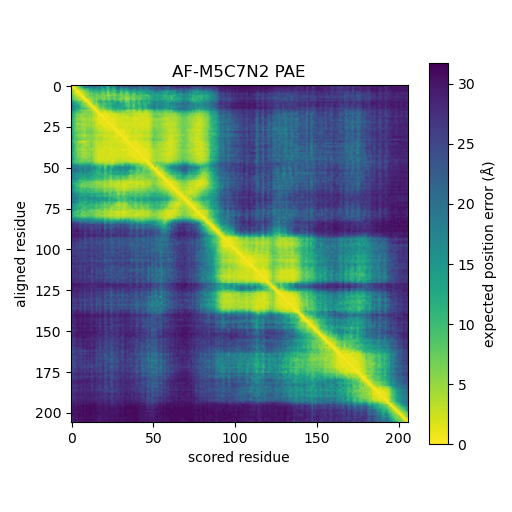 ? 6.250 3.021 -7.907 1.00 80.75 80 TYR A CA 1
ATOM 632 C C . TYR A 1 80 ? 6.174 3.864 -6.638 1.00 80.75 80 TYR A C 1
ATOM 634 O O . TYR A 1 80 ? 6.580 3.423 -5.564 1.00 80.75 80 TYR A O 1
ATOM 642 N N . VAL A 1 81 ? 5.703 5.098 -6.770 1.00 75.81 81 VAL A N 1
ATOM 643 C CA . VAL A 1 81 ? 5.679 6.088 -5.692 1.00 75.81 81 VAL A CA 1
ATOM 644 C C . VAL A 1 81 ? 4.228 6.450 -5.376 1.00 75.81 81 VAL A C 1
ATOM 646 O O . VAL A 1 81 ? 3.515 6.889 -6.282 1.00 75.81 81 VAL A O 1
ATOM 649 N N . PRO A 1 82 ? 3.774 6.306 -4.119 1.00 69.19 82 PRO A N 1
ATOM 650 C CA . PRO A 1 82 ? 2.486 6.831 -3.679 1.00 69.19 82 PRO A CA 1
ATOM 651 C C . PRO A 1 82 ? 2.378 8.339 -3.950 1.00 69.19 82 PRO A C 1
ATOM 653 O O . PRO A 1 82 ? 3.242 9.117 -3.551 1.00 69.19 82 PRO A O 1
ATOM 656 N N . LEU A 1 83 ? 1.302 8.765 -4.608 1.00 63.44 83 LEU A N 1
ATOM 657 C CA . LEU A 1 83 ? 0.988 10.158 -4.931 1.00 63.44 83 LEU A CA 1
ATOM 658 C C . LEU A 1 83 ? 0.839 11.015 -3.662 1.00 63.44 83 LEU A C 1
ATOM 660 O O . LEU A 1 83 ? 1.147 12.206 -3.690 1.00 63.44 83 LEU A O 1
ATOM 664 N N . ASP A 1 84 ? 0.476 10.397 -2.534 1.00 55.44 84 ASP A N 1
ATOM 665 C CA . ASP A 1 84 ? 0.423 11.039 -1.213 1.00 55.44 84 ASP A CA 1
ATOM 666 C C . ASP A 1 84 ? 1.790 11.588 -0.743 1.00 55.44 84 ASP A C 1
ATOM 668 O O . ASP A 1 84 ? 1.838 12.412 0.167 1.00 55.44 84 ASP A O 1
ATOM 672 N N . LEU A 1 85 ? 2.900 11.187 -1.382 1.00 49.72 85 LEU A N 1
ATOM 673 C CA . LEU A 1 85 ? 4.255 11.688 -1.109 1.00 49.72 85 LEU A CA 1
ATOM 674 C C . LEU A 1 85 ? 4.721 12.796 -2.072 1.00 49.72 85 LEU A C 1
ATOM 676 O O . LEU A 1 85 ? 5.788 13.369 -1.860 1.00 49.72 85 LEU A O 1
ATOM 680 N N . ILE A 1 86 ? 3.962 13.097 -3.133 1.00 48.78 86 ILE A N 1
ATOM 681 C CA . ILE A 1 86 ? 4.339 14.087 -4.165 1.00 48.78 86 ILE A CA 1
ATOM 682 C C . ILE A 1 86 ? 3.690 15.452 -3.899 1.00 48.78 86 ILE A C 1
ATOM 684 O O . ILE A 1 86 ? 4.194 16.485 -4.342 1.00 48.78 86 ILE A O 1
ATOM 688 N N . VAL A 1 87 ? 2.610 15.488 -3.119 1.00 45.06 87 VAL A N 1
ATOM 689 C CA . VAL A 1 87 ? 2.024 16.743 -2.648 1.00 45.06 87 VAL A CA 1
ATOM 690 C C . VAL A 1 87 ? 2.757 17.144 -1.365 1.00 45.06 87 VAL A C 1
ATOM 692 O O . VAL A 1 87 ? 2.605 16.447 -0.359 1.00 45.06 87 VAL A O 1
ATOM 695 N N . PRO A 1 88 ? 3.545 18.240 -1.337 1.00 48.78 88 PRO A N 1
ATOM 696 C CA . PRO A 1 88 ? 4.011 18.774 -0.064 1.00 48.78 88 PRO A CA 1
ATOM 697 C C . PRO A 1 88 ? 2.771 18.990 0.808 1.00 48.78 88 PRO A C 1
ATOM 699 O O . PRO A 1 88 ? 1.796 19.567 0.310 1.00 48.78 88 PRO A O 1
ATOM 702 N N . PRO A 1 89 ? 2.748 18.500 2.063 1.00 51.72 89 PRO A N 1
ATOM 703 C CA . PRO A 1 89 ? 1.569 18.625 2.900 1.00 51.72 89 PRO A CA 1
ATOM 704 C C . PRO A 1 89 ? 1.193 20.097 2.915 1.00 51.72 89 PRO A C 1
ATOM 706 O O . PRO A 1 89 ? 2.023 20.935 3.270 1.00 51.72 89 PRO A O 1
ATOM 709 N N . LEU A 1 90 ? -0.030 20.412 2.471 1.00 51.25 90 LEU A N 1
ATOM 710 C CA . LEU A 1 90 ? -0.530 21.778 2.490 1.00 51.25 90 LEU A CA 1
ATOM 711 C C . LEU A 1 90 ? -0.230 22.324 3.902 1.00 51.25 90 LEU A C 1
ATOM 713 O O . LEU A 1 90 ? -0.742 21.737 4.869 1.00 51.25 90 LEU A O 1
ATOM 717 N N . PRO A 1 91 ? 0.611 23.374 4.052 1.00 54.44 91 PRO A N 1
ATOM 718 C CA . PRO A 1 91 ? 1.181 23.812 5.341 1.00 54.44 91 PRO A CA 1
ATOM 719 C C . PRO A 1 91 ? 0.149 24.151 6.429 1.00 54.44 91 PRO A C 1
ATOM 721 O O . PRO A 1 91 ? 0.472 24.404 7.590 1.00 54.44 91 PRO A O 1
ATOM 724 N N . THR A 1 92 ? -1.120 24.162 6.049 1.00 58.94 92 THR A N 1
ATOM 725 C CA . THR A 1 92 ? -2.283 24.462 6.868 1.00 58.94 92 THR A CA 1
ATOM 726 C C . THR A 1 92 ? -2.724 23.288 7.746 1.00 58.94 92 THR A C 1
ATOM 728 O O . THR A 1 92 ? -3.332 23.516 8.786 1.00 58.94 92 THR A O 1
ATOM 731 N N . THR A 1 93 ? -2.395 22.039 7.399 1.00 69.88 93 THR A N 1
ATOM 732 C CA . THR A 1 93 ? -2.999 20.856 8.040 1.00 69.88 93 THR A CA 1
ATOM 733 C C . THR A 1 93 ? -2.431 20.546 9.426 1.00 69.88 93 THR A C 1
ATOM 735 O O . THR A 1 93 ? -3.181 20.421 10.396 1.00 69.88 93 THR A O 1
ATOM 738 N N . LEU A 1 94 ? -1.101 20.434 9.531 1.00 74.94 94 LEU A N 1
ATOM 739 C CA . LEU A 1 94 ? -0.420 20.164 10.802 1.00 74.94 94 LEU A CA 1
ATOM 740 C C . LEU A 1 94 ? -0.594 21.348 11.761 1.00 74.94 94 LEU A C 1
ATOM 742 O O . LEU A 1 94 ? -0.923 21.167 12.928 1.00 74.94 94 LEU A O 1
ATOM 746 N N . SER A 1 95 ? -0.447 22.567 11.244 1.00 76.19 95 SER A N 1
ATOM 747 C CA . SER A 1 95 ? -0.609 23.806 12.004 1.00 76.19 95 SER A CA 1
ATOM 748 C C . SER A 1 95 ? -2.022 23.943 12.585 1.00 76.19 95 SER A C 1
ATOM 750 O O . SER A 1 95 ? -2.170 24.287 13.754 1.00 76.19 95 SER A O 1
ATOM 752 N N . ALA A 1 96 ? -3.069 23.596 11.822 1.00 75.06 96 ALA A N 1
ATOM 753 C CA . ALA A 1 96 ? -4.448 23.583 12.318 1.00 75.06 96 ALA A CA 1
ATOM 754 C C . ALA A 1 96 ? -4.689 22.512 13.396 1.00 75.06 96 ALA A C 1
ATOM 756 O O . ALA A 1 96 ? -5.476 22.729 14.318 1.00 75.06 96 ALA A O 1
ATOM 757 N N . TYR A 1 97 ? -4.010 21.364 13.312 1.00 78.06 97 TYR A N 1
ATOM 758 C CA . TYR A 1 97 ? -4.055 20.348 14.363 1.00 78.06 97 TYR A CA 1
ATOM 759 C C . TYR A 1 97 ? -3.361 20.812 15.642 1.00 78.06 97 TYR A C 1
ATOM 761 O O . TYR A 1 97 ? -3.935 20.693 16.719 1.00 78.06 97 TYR A O 1
ATOM 769 N N . LEU A 1 98 ? -2.168 21.397 15.528 1.00 82.31 98 LEU A N 1
ATOM 770 C CA . LEU A 1 98 ? -1.437 21.934 16.677 1.00 82.31 98 LEU A CA 1
ATOM 771 C C . LEU A 1 98 ? -2.177 23.104 17.340 1.00 82.31 98 LEU A C 1
ATOM 773 O O . LEU A 1 98 ? -2.099 23.269 18.552 1.00 82.31 98 LEU A O 1
ATOM 777 N N . ALA A 1 99 ? -2.938 23.877 16.563 1.00 81.00 99 ALA A N 1
ATOM 778 C CA . ALA A 1 99 ? -3.818 24.928 17.068 1.00 81.00 99 ALA A CA 1
ATOM 779 C C . ALA A 1 99 ? -5.178 24.408 17.582 1.00 81.00 99 ALA A C 1
ATOM 781 O O . ALA A 1 99 ? -5.964 25.183 18.128 1.00 81.00 99 ALA A O 1
ATOM 782 N N . SER A 1 100 ? -5.493 23.120 17.400 1.00 78.88 100 SER A N 1
ATOM 783 C CA . SER A 1 100 ? -6.760 22.550 17.861 1.00 78.88 100 SER A CA 1
ATOM 784 C C . SER A 1 100 ? -6.767 22.379 19.384 1.00 78.88 100 SER A C 1
ATOM 786 O O . SER A 1 100 ? -5.747 22.032 19.980 1.00 78.88 100 SER A O 1
ATOM 788 N N . PRO A 1 101 ? -7.924 22.567 20.041 1.00 84.00 101 PRO A N 1
ATOM 789 C CA . PRO A 1 101 ? -8.022 22.408 21.483 1.00 84.00 101 PRO A CA 1
ATOM 790 C C . PRO A 1 101 ? -7.722 20.967 21.904 1.00 84.00 101 PRO A C 1
ATOM 792 O O . PRO A 1 101 ? -8.148 20.007 21.253 1.00 84.00 101 PRO A O 1
ATOM 795 N N . LEU A 1 102 ? -7.030 20.826 23.037 1.00 85.50 102 LEU A N 1
ATOM 796 C CA . LEU A 1 102 ? -6.717 19.529 23.625 1.00 85.50 102 LEU A CA 1
ATOM 797 C C . LEU A 1 102 ? -8.003 18.759 23.939 1.00 85.50 102 LEU A C 1
ATOM 799 O O . LEU A 1 102 ? -8.946 19.277 24.540 1.00 85.50 102 LEU A O 1
ATOM 803 N N . VAL A 1 103 ? -8.031 17.489 23.544 1.00 85.94 103 VAL A N 1
ATOM 804 C CA . VAL A 1 103 ? -9.163 16.601 23.802 1.00 85.94 103 VAL A CA 1
ATOM 805 C C . VAL A 1 103 ? -8.879 15.788 25.056 1.00 85.94 103 VAL A C 1
ATOM 807 O O . VAL A 1 103 ? -7.880 15.079 25.140 1.00 85.94 103 VAL A O 1
ATOM 810 N N . ALA A 1 104 ? -9.779 15.867 26.035 1.00 90.38 104 ALA A N 1
ATOM 811 C CA . ALA A 1 104 ? -9.652 15.095 27.264 1.00 90.38 104 ALA A CA 1
ATOM 812 C C . ALA A 1 104 ? -9.694 13.581 26.983 1.00 90.38 104 ALA A C 1
ATOM 814 O O . ALA A 1 104 ? -10.571 13.094 26.263 1.00 90.38 104 ALA A O 1
ATOM 815 N N . LYS A 1 105 ? -8.800 12.818 27.625 1.00 87.88 105 LYS A N 1
ATOM 816 C CA . LYS A 1 105 ? -8.702 11.350 27.491 1.00 87.88 105 LYS A CA 1
ATOM 817 C C . LYS A 1 105 ? -10.029 10.631 27.760 1.00 87.88 105 LYS A C 1
ATOM 819 O O . LYS A 1 105 ? -10.368 9.669 27.080 1.00 87.88 105 LYS A O 1
ATOM 824 N N . THR A 1 106 ? -10.818 11.125 28.712 1.00 90.44 106 THR A N 1
ATOM 825 C CA . THR A 1 106 ? -12.138 10.568 29.053 1.00 90.44 106 THR A CA 1
ATOM 826 C C . THR A 1 106 ? -13.123 10.627 27.886 1.00 90.44 106 THR A C 1
ATOM 828 O O . THR A 1 106 ? -13.913 9.704 27.707 1.00 90.44 106 THR A O 1
ATOM 831 N N . LYS A 1 107 ? -13.053 11.674 27.057 1.00 88.06 107 LYS A N 1
ATOM 832 C CA . LYS A 1 107 ? -13.880 11.820 25.854 1.00 88.06 107 LYS A CA 1
ATOM 833 C C . LYS A 1 107 ? -13.463 10.835 24.763 1.00 88.06 107 LYS A C 1
ATOM 835 O O . LYS A 1 107 ? -14.328 10.267 24.112 1.00 88.06 107 LYS A O 1
ATOM 840 N N . VAL A 1 108 ? -12.160 10.611 24.599 1.00 87.44 108 VAL A N 1
ATOM 841 C CA . VAL A 1 108 ? -11.609 9.643 23.636 1.00 87.44 108 VAL A CA 1
ATOM 842 C C . VAL A 1 108 ? -11.988 8.213 24.024 1.00 87.44 108 VAL A C 1
ATOM 844 O O . VAL A 1 108 ? -12.485 7.459 23.195 1.00 87.44 108 VAL A O 1
ATOM 847 N N . ASN A 1 109 ? -11.851 7.856 25.302 1.00 89.25 109 ASN A N 1
ATOM 848 C CA . ASN A 1 109 ? -12.205 6.520 25.785 1.00 89.25 109 ASN A CA 1
ATOM 849 C C . ASN A 1 109 ? -13.705 6.224 25.643 1.00 89.25 109 ASN A C 1
ATOM 851 O O . ASN A 1 109 ? -14.071 5.116 25.273 1.00 89.25 109 ASN A O 1
ATOM 855 N N . ARG A 1 110 ? -14.575 7.218 25.877 1.00 89.25 110 ARG A N 1
ATOM 856 C CA . ARG A 1 110 ? -16.026 7.078 25.652 1.00 89.25 110 ARG A CA 1
ATOM 857 C C . ARG A 1 110 ? -16.392 6.798 24.193 1.00 89.25 110 ARG A C 1
ATOM 859 O O . ARG A 1 110 ? -17.466 6.271 23.946 1.00 89.25 110 ARG A O 1
ATOM 866 N N . LEU A 1 111 ? -15.526 7.165 23.250 1.00 85.88 111 LEU A N 1
ATOM 867 C CA . LEU A 1 111 ? -15.726 6.953 21.817 1.00 85.88 111 LEU A CA 1
ATOM 868 C C . LEU A 1 111 ? -15.115 5.639 21.311 1.00 85.88 111 LEU A C 1
ATOM 870 O O . LEU A 1 111 ? -15.096 5.447 20.106 1.00 85.88 111 LEU A O 1
ATOM 874 N N . GLY A 1 112 ? -14.611 4.769 22.195 1.00 86.00 112 GLY A N 1
ATOM 875 C CA . GLY A 1 112 ? -13.963 3.508 21.809 1.00 86.00 112 GLY A CA 1
ATOM 876 C C . GLY A 1 112 ? -12.455 3.620 21.569 1.00 86.00 112 GLY A C 1
ATOM 877 O O . GLY A 1 112 ? -11.838 2.711 21.026 1.00 86.00 112 GLY A O 1
ATOM 878 N N . GLY A 1 113 ? -1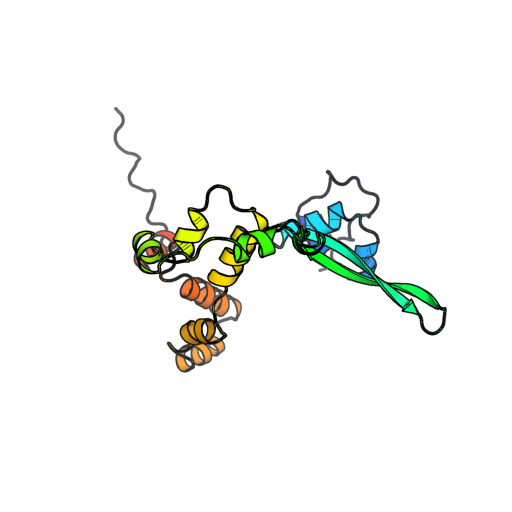1.835 4.721 22.006 1.00 87.00 113 GLY A N 1
ATOM 879 C CA . GLY A 1 113 ? -10.388 4.920 21.944 1.00 87.00 113 GLY A CA 1
ATOM 880 C C . GLY A 1 113 ? -9.942 5.844 20.811 1.00 87.00 113 GLY A C 1
ATOM 881 O O . GLY A 1 113 ? -10.739 6.529 20.173 1.00 87.00 113 GLY A O 1
ATOM 882 N N . LEU A 1 114 ? -8.625 5.910 20.604 1.00 84.69 114 LEU A N 1
ATOM 883 C CA . LEU A 1 114 ? -7.997 6.832 19.649 1.00 84.69 114 LEU A CA 1
ATOM 884 C C . LEU A 1 114 ? -8.413 6.554 18.202 1.00 84.69 114 LEU A C 1
ATOM 886 O O . LEU A 1 114 ? -8.704 7.493 17.468 1.00 84.69 114 LEU A O 1
ATOM 890 N N . LEU A 1 115 ? -8.472 5.282 17.815 1.00 84.88 115 LEU A N 1
ATOM 891 C CA . LEU A 1 115 ? -8.759 4.865 16.443 1.00 84.88 115 LEU A CA 1
ATOM 892 C C . LEU A 1 115 ? -10.179 5.292 16.038 1.00 84.88 115 LEU A C 1
ATOM 894 O O . LEU A 1 115 ? -10.363 6.067 15.100 1.00 84.88 115 LEU A O 1
ATOM 898 N N . GLN A 1 116 ? -11.161 4.945 16.868 1.00 84.38 116 GLN A N 1
ATOM 899 C CA . GLN A 1 116 ? -12.561 5.298 16.649 1.00 84.38 116 GLN A CA 1
ATOM 900 C C . GLN A 1 116 ? -12.835 6.806 16.821 1.00 84.38 116 GLN A C 1
ATOM 902 O O . GLN A 1 116 ? -13.698 7.380 16.155 1.00 84.38 116 GLN A O 1
ATOM 907 N N . PHE A 1 117 ? -12.055 7.508 17.651 1.00 86.56 117 PHE A N 1
ATOM 908 C CA . PHE A 1 117 ? -12.084 8.972 17.718 1.00 86.56 117 PHE A CA 1
ATOM 909 C C . PHE A 1 117 ? -11.680 9.632 16.385 1.00 86.56 117 PHE A C 1
ATOM 911 O O . PHE A 1 117 ? -12.325 10.596 15.964 1.00 86.56 117 PHE A O 1
ATOM 918 N N . TRP A 1 118 ? -10.637 9.125 15.719 1.00 83.94 118 TRP A N 1
ATOM 919 C CA . TRP A 1 118 ? -10.158 9.649 14.435 1.00 83.94 118 TRP A CA 1
ATOM 920 C C . TRP A 1 118 ? -11.030 9.226 13.250 1.00 83.94 118 TRP A C 1
ATOM 922 O O . TRP A 1 118 ? -11.203 10.012 12.318 1.00 83.94 118 TRP A O 1
ATOM 932 N N . GLU A 1 119 ? -11.655 8.051 13.301 1.00 83.44 119 GLU A N 1
ATOM 933 C CA . GLU A 1 119 ? -12.673 7.640 12.325 1.00 83.44 119 GLU A CA 1
ATOM 934 C C . GLU A 1 119 ? -13.911 8.545 12.358 1.00 83.44 119 GLU A C 1
ATOM 936 O O . GLU A 1 119 ? -14.407 8.956 11.307 1.00 83.44 119 GLU A O 1
ATOM 941 N N . ASN A 1 120 ? -14.347 8.941 13.557 1.00 82.06 120 ASN A N 1
ATOM 942 C CA . ASN A 1 120 ? -15.523 9.786 13.777 1.00 82.06 120 ASN A CA 1
ATOM 943 C C . ASN A 1 120 ? -15.295 11.283 13.477 1.00 82.06 120 ASN A C 1
ATOM 945 O O . ASN A 1 120 ? -16.219 12.095 13.580 1.00 82.06 120 ASN A O 1
ATOM 949 N N . LYS A 1 121 ? -14.079 11.705 13.106 1.00 77.56 121 LYS A N 1
ATOM 950 C CA . LYS A 1 121 ? -13.791 13.096 12.714 1.00 77.56 121 LYS A CA 1
ATOM 951 C C . LYS A 1 121 ? -14.259 13.345 11.275 1.00 77.56 121 LYS A C 1
ATOM 953 O O . LYS A 1 121 ? -13.549 13.079 10.311 1.00 77.56 121 LYS A O 1
ATOM 958 N N . VAL A 1 122 ? -15.453 13.926 11.138 1.00 60.66 122 VAL A N 1
ATOM 959 C CA . VAL A 1 122 ? -16.174 14.020 9.851 1.00 60.66 122 VAL A CA 1
ATOM 960 C C . VAL A 1 122 ? -15.584 15.005 8.822 1.00 60.66 122 VAL A C 1
ATOM 962 O O . VAL A 1 122 ? -15.903 14.872 7.650 1.00 60.66 122 VAL A O 1
ATOM 965 N N . LYS A 1 123 ? -14.719 15.976 9.159 1.00 57.75 123 LYS A N 1
ATOM 966 C CA . LYS A 1 123 ? -14.243 16.978 8.159 1.00 57.75 123 LYS A CA 1
ATOM 967 C C . LYS A 1 123 ? -12.821 17.523 8.349 1.00 57.75 123 LYS A C 1
ATOM 969 O O . LYS A 1 123 ? -12.419 18.434 7.632 1.00 57.75 123 LYS A O 1
ATOM 974 N N . ALA A 1 124 ? -12.055 17.018 9.313 1.00 54.16 124 ALA A N 1
ATOM 975 C CA . ALA A 1 124 ? -10.702 17.519 9.546 1.00 54.16 124 ALA A CA 1
ATOM 976 C C . ALA A 1 124 ? -9.755 16.876 8.529 1.00 54.16 124 ALA A C 1
ATOM 978 O O . ALA A 1 124 ? -9.489 15.685 8.630 1.00 54.16 124 ALA A O 1
ATOM 979 N N . VAL A 1 125 ? -9.360 17.679 7.536 1.00 60.91 125 VAL A N 1
ATOM 980 C CA . VAL A 1 125 ? -8.371 17.436 6.476 1.00 60.91 125 VAL A CA 1
ATOM 981 C C . VAL A 1 125 ? -8.052 15.958 6.254 1.00 60.91 125 VAL A C 1
ATOM 983 O O . VAL A 1 125 ? -7.253 15.373 6.984 1.00 60.91 125 VAL A O 1
ATOM 986 N N . LEU A 1 126 ? -8.665 15.378 5.217 1.00 64.31 126 LEU A N 1
ATOM 987 C CA . LEU A 1 126 ? -8.555 13.962 4.837 1.00 64.31 126 LEU A CA 1
ATOM 988 C C . LEU A 1 126 ? -7.130 13.398 4.967 1.00 64.31 126 LEU A C 1
ATOM 990 O O . LEU A 1 126 ? -6.967 12.270 5.418 1.00 64.31 126 LEU A O 1
ATOM 994 N N . VAL A 1 127 ? -6.117 14.205 4.645 1.00 72.12 127 VAL A N 1
ATOM 995 C CA . VAL A 1 127 ? -4.696 13.845 4.728 1.00 72.12 127 VAL A CA 1
ATOM 996 C C . VAL A 1 127 ? -4.236 13.542 6.161 1.00 72.12 127 VAL A C 1
ATOM 998 O O . VAL A 1 127 ? -3.587 12.528 6.382 1.00 72.12 127 VAL A O 1
ATOM 1001 N N . LEU A 1 128 ? -4.597 14.358 7.158 1.00 78.25 128 LEU A N 1
ATOM 1002 C CA . LEU A 1 128 ? -4.169 14.127 8.545 1.00 78.25 128 LEU A CA 1
ATOM 1003 C C . LEU A 1 128 ? -4.886 12.942 9.171 1.00 78.25 128 LEU A C 1
ATOM 1005 O O . LEU A 1 128 ? -4.270 12.157 9.879 1.00 78.25 128 LEU A O 1
ATOM 1009 N N . ARG A 1 129 ? -6.191 12.813 8.915 1.00 80.31 129 ARG A N 1
ATOM 1010 C CA . ARG A 1 129 ? -6.952 11.663 9.401 1.00 80.31 129 ARG A CA 1
ATOM 1011 C C . ARG A 1 129 ? -6.342 10.362 8.879 1.00 80.31 129 ARG A C 1
ATOM 1013 O O . ARG A 1 129 ? -6.163 9.446 9.669 1.00 80.31 129 ARG A O 1
ATOM 1020 N N . ARG A 1 130 ? -6.018 10.302 7.583 1.00 76.81 130 ARG A N 1
ATOM 1021 C CA . ARG A 1 130 ? -5.353 9.144 6.968 1.00 76.81 130 ARG A CA 1
ATOM 1022 C C . ARG A 1 130 ? -3.995 8.886 7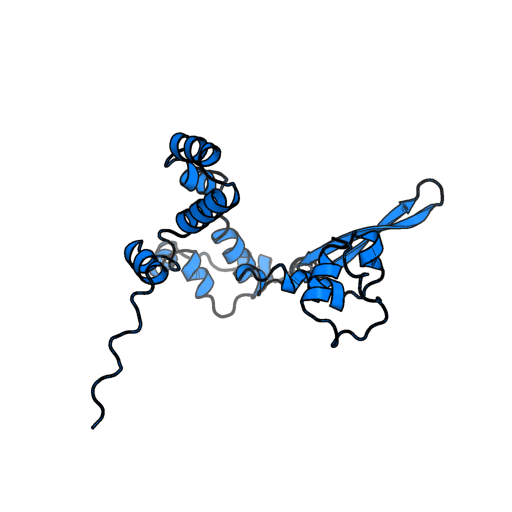.608 1.00 76.81 130 ARG A C 1
ATOM 1024 O O . ARG A 1 130 ? -3.824 7.832 8.194 1.00 76.81 130 ARG A O 1
ATOM 1031 N N . LEU A 1 131 ? -3.125 9.898 7.653 1.00 81.56 131 LEU A N 1
ATOM 1032 C CA . LEU A 1 131 ? -1.805 9.791 8.280 1.00 81.56 131 LEU A CA 1
ATOM 1033 C C . LEU A 1 131 ? -1.878 9.255 9.717 1.00 81.56 131 LEU A C 1
ATOM 1035 O O . LEU A 1 131 ? -1.100 8.392 10.108 1.00 81.56 131 LEU A O 1
ATOM 1039 N N . VAL A 1 132 ? -2.804 9.776 10.523 1.00 83.75 132 VAL A N 1
ATOM 1040 C CA . VAL A 1 132 ? -2.948 9.346 11.915 1.00 83.75 132 VAL A CA 1
ATOM 1041 C C . VAL A 1 132 ? -3.491 7.922 12.000 1.00 83.75 132 VAL A C 1
ATOM 1043 O O . VAL A 1 132 ? -3.008 7.157 12.827 1.00 83.75 132 VAL A O 1
ATOM 1046 N N . LEU A 1 133 ? -4.458 7.541 11.162 1.00 82.88 133 LEU A N 1
ATOM 1047 C CA . LEU A 1 133 ? -4.947 6.162 11.122 1.00 82.88 133 LEU A CA 1
ATOM 1048 C C . LEU A 1 133 ? -3.852 5.191 10.670 1.00 82.88 133 LEU A C 1
ATOM 1050 O O . LEU A 1 133 ? -3.707 4.142 11.288 1.00 82.88 133 LEU A O 1
ATOM 1054 N N . ASP A 1 134 ? -3.032 5.561 9.690 1.00 79.62 134 ASP A N 1
ATOM 1055 C CA . ASP A 1 134 ? -1.904 4.745 9.233 1.00 79.62 134 ASP A CA 1
ATOM 1056 C C . ASP A 1 134 ? -0.900 4.533 10.370 1.00 79.62 134 ASP A C 1
ATOM 1058 O O . ASP A 1 134 ? -0.527 3.404 10.677 1.00 79.62 134 ASP A O 1
ATOM 1062 N N . ILE A 1 135 ? -0.529 5.598 11.086 1.00 81.56 135 ILE A N 1
ATOM 1063 C CA . ILE A 1 135 ? 0.376 5.499 12.241 1.00 81.56 135 ILE A CA 1
ATOM 1064 C C . ILE A 1 135 ? -0.234 4.643 13.360 1.00 81.56 135 ILE A C 1
ATOM 1066 O O . ILE A 1 135 ? 0.468 3.835 13.959 1.00 81.56 135 ILE A O 1
ATOM 1070 N N . LEU A 1 136 ? -1.526 4.812 13.658 1.00 81.25 136 LEU A N 1
ATOM 1071 C CA . LEU A 1 136 ? -2.202 4.095 14.747 1.00 81.25 136 LEU A CA 1
ATOM 1072 C C . LEU A 1 136 ? -2.494 2.624 14.424 1.00 81.25 136 LEU A C 1
ATOM 1074 O O . LEU A 1 136 ? -2.675 1.836 15.350 1.00 81.25 136 LEU A O 1
ATOM 1078 N N . THR A 1 137 ? -2.577 2.263 13.145 1.00 79.31 137 THR A N 1
ATOM 1079 C CA . THR A 1 137 ? -2.773 0.879 12.683 1.00 79.31 137 THR A CA 1
ATOM 1080 C C . THR A 1 137 ? -1.457 0.172 12.384 1.00 79.31 137 THR A C 1
ATOM 1082 O O . THR A 1 137 ? -1.427 -1.057 12.336 1.00 79.31 137 THR A O 1
ATOM 1085 N N . THR A 1 138 ? -0.363 0.923 12.227 1.00 76.56 138 THR A N 1
ATOM 1086 C CA . THR A 1 138 ? 0.968 0.339 12.090 1.00 76.56 138 THR A CA 1
ATOM 1087 C C . THR A 1 138 ? 1.341 -0.353 13.407 1.00 76.56 138 THR A C 1
ATOM 1089 O O . THR A 1 138 ? 1.388 0.308 14.449 1.00 76.56 138 THR A O 1
ATOM 1092 N N . PRO A 1 139 ? 1.610 -1.671 13.399 1.00 68.88 139 PRO A N 1
ATOM 1093 C CA . PRO A 1 139 ? 2.016 -2.388 14.600 1.00 68.88 139 PRO A CA 1
ATOM 1094 C C . PRO A 1 139 ? 3.286 -1.760 15.177 1.00 68.88 139 PRO A C 1
ATOM 1096 O O . PRO A 1 139 ? 4.235 -1.449 14.454 1.00 68.88 139 PRO A O 1
ATOM 1099 N N . SER A 1 140 ? 3.285 -1.537 16.491 1.00 61.72 140 SER A N 1
ATOM 1100 C CA . SER A 1 140 ? 4.250 -0.638 17.134 1.00 61.72 140 SER A CA 1
ATOM 1101 C C . SER A 1 140 ? 5.685 -1.179 17.193 1.00 61.72 140 SER A C 1
ATOM 1103 O O . SER A 1 140 ? 6.601 -0.399 17.444 1.00 61.72 140 SER A O 1
ATOM 1105 N N . LEU A 1 141 ? 5.920 -2.473 16.927 1.00 49.34 141 LEU A N 1
ATOM 1106 C CA . LEU A 1 141 ? 7.262 -3.030 16.724 1.00 49.34 141 LEU A CA 1
ATOM 1107 C C . LEU A 1 141 ? 7.215 -4.476 16.192 1.00 49.34 141 LEU A C 1
ATOM 1109 O O . LEU A 1 141 ? 6.193 -5.153 16.274 1.00 49.34 141 LEU A O 1
ATOM 1113 N N . LEU A 1 142 ? 8.387 -4.986 15.787 1.00 50.50 142 LEU A N 1
ATOM 1114 C CA . LEU A 1 142 ? 8.737 -6.401 15.539 1.00 50.50 142 LEU A CA 1
ATOM 1115 C C . LEU A 1 142 ? 8.180 -7.392 16.586 1.00 50.50 142 LEU A C 1
ATOM 1117 O O . LEU A 1 142 ? 8.050 -8.573 16.289 1.00 50.50 142 LEU A O 1
ATOM 1121 N N . VAL A 1 143 ? 7.820 -6.904 17.778 1.00 50.97 143 VAL A N 1
ATOM 1122 C CA . VAL A 1 143 ? 7.188 -7.646 18.876 1.00 50.97 143 VAL A CA 1
ATOM 1123 C C . VAL A 1 143 ? 5.802 -8.178 18.511 1.00 50.97 143 VAL A C 1
ATOM 1125 O O . VAL A 1 143 ? 5.485 -9.280 18.931 1.00 50.97 143 VAL A O 1
ATOM 1128 N N . ASP A 1 144 ? 4.994 -7.485 17.704 1.00 50.53 144 ASP A N 1
ATOM 1129 C CA . ASP A 1 144 ? 3.676 -8.012 17.302 1.00 50.53 144 ASP A CA 1
ATOM 1130 C C . ASP A 1 144 ? 3.822 -9.167 16.296 1.00 50.53 144 ASP A C 1
ATOM 1132 O O . ASP A 1 144 ? 3.114 -10.173 16.371 1.00 50.53 144 ASP A O 1
ATOM 1136 N N . VAL A 1 145 ? 4.827 -9.078 15.416 1.00 52.12 145 VAL A N 1
ATOM 1137 C CA . VAL A 1 145 ? 5.232 -10.184 14.537 1.00 52.12 145 VAL A CA 1
ATOM 1138 C C . VAL A 1 145 ? 5.821 -11.321 15.372 1.00 52.12 145 VAL A C 1
ATOM 1140 O O . VAL A 1 145 ? 5.436 -12.473 15.197 1.00 52.12 145 VAL A O 1
ATOM 1143 N N . GLU A 1 146 ? 6.704 -11.027 16.329 1.00 49.75 146 GLU A N 1
ATOM 1144 C CA . GLU A 1 146 ? 7.261 -12.030 17.237 1.00 49.75 146 GLU A CA 1
ATOM 1145 C C . GLU A 1 146 ? 6.208 -12.639 18.167 1.00 49.75 146 GLU A C 1
ATOM 1147 O O . GLU A 1 146 ? 6.327 -13.818 18.460 1.00 49.75 146 GLU A O 1
ATOM 1152 N N . CYS A 1 147 ? 5.142 -11.938 18.559 1.00 54.16 147 CYS A N 1
ATOM 1153 C CA . CYS A 1 147 ? 4.012 -12.493 19.313 1.00 54.16 147 CYS A CA 1
ATOM 1154 C C . CYS A 1 147 ? 3.281 -13.583 18.521 1.00 54.16 147 CYS A C 1
ATOM 1156 O O . CYS A 1 147 ? 2.925 -14.610 19.100 1.00 54.16 147 CYS A O 1
ATOM 1158 N N . ALA A 1 148 ? 3.166 -13.447 17.195 1.00 53.81 148 ALA A N 1
ATOM 1159 C CA . ALA A 1 148 ? 2.689 -14.536 16.338 1.00 53.81 148 ALA A CA 1
ATOM 1160 C C . ALA A 1 148 ? 3.653 -15.748 16.318 1.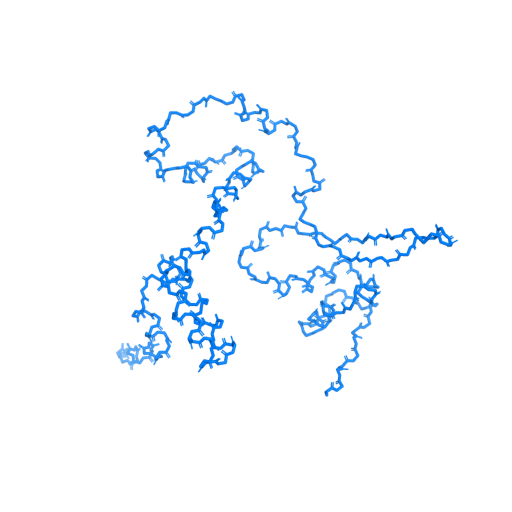00 53.81 148 ALA A C 1
ATOM 1162 O O . ALA A 1 148 ? 3.228 -16.878 16.073 1.00 53.81 148 ALA A O 1
ATOM 1163 N N . PHE A 1 149 ? 4.943 -15.548 16.623 1.00 52.53 149 PHE A N 1
ATOM 1164 C CA . PHE A 1 149 ? 5.972 -16.600 16.679 1.00 52.53 149 PHE A CA 1
ATOM 1165 C C . PHE A 1 149 ? 6.310 -17.105 18.100 1.00 52.53 149 PHE A C 1
ATOM 1167 O O . PHE A 1 149 ? 6.874 -18.195 18.244 1.00 52.53 149 PHE A O 1
ATOM 1174 N N . LEU A 1 150 ? 5.966 -16.367 19.160 1.00 50.81 150 LEU A N 1
ATOM 1175 C CA . LEU A 1 150 ? 6.266 -16.695 20.561 1.00 50.81 150 LEU A CA 1
ATOM 1176 C C .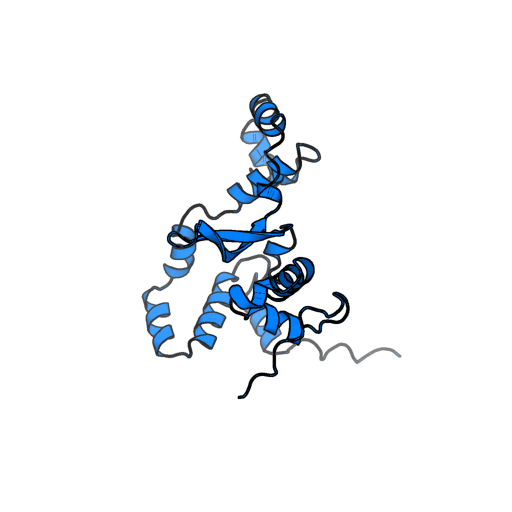 LEU A 1 150 ? 5.423 -17.875 21.062 1.00 50.81 150 LEU A C 1
ATOM 1178 O O . LEU A 1 150 ? 5.870 -18.609 21.940 1.00 50.81 150 LEU A O 1
ATOM 1182 N N . GLY A 1 151 ? 4.285 -18.148 20.415 1.00 50.97 151 GLY A N 1
ATOM 1183 C CA . GLY A 1 151 ? 3.509 -19.380 20.593 1.00 50.97 151 GLY A CA 1
ATOM 1184 C C . GLY A 1 151 ? 4.198 -20.659 20.089 1.00 50.97 151 GLY A C 1
ATOM 1185 O O . GLY A 1 151 ? 3.670 -21.753 20.286 1.00 50.97 151 GLY A O 1
ATOM 1186 N N . GLY A 1 152 ? 5.378 -20.571 19.457 1.00 52.19 152 GLY A N 1
ATOM 1187 C CA . GLY A 1 152 ? 6.195 -21.756 19.211 1.00 52.19 152 GLY A CA 1
ATOM 1188 C C . GLY A 1 152 ? 7.277 -21.614 18.145 1.00 52.19 152 GLY A C 1
ATOM 1189 O O . GLY A 1 152 ? 7.191 -22.226 17.084 1.00 52.19 152 GLY A O 1
ATOM 1190 N N . ARG A 1 153 ? 8.401 -20.966 18.473 1.00 50.50 153 ARG A N 1
ATOM 1191 C CA . ARG A 1 153 ? 9.656 -21.127 17.702 1.00 50.50 153 ARG A CA 1
ATOM 1192 C C . ARG A 1 153 ? 10.013 -22.611 17.478 1.00 50.50 153 ARG A C 1
ATOM 1194 O O . ARG A 1 153 ? 10.519 -22.972 16.419 1.00 50.50 153 ARG A O 1
ATOM 1201 N N . MET A 1 154 ? 9.665 -23.481 18.431 1.00 49.97 154 MET A N 1
ATOM 1202 C CA . MET A 1 154 ? 9.854 -24.934 18.341 1.00 49.97 154 MET A CA 1
ATOM 1203 C C . MET A 1 154 ? 8.896 -25.613 17.345 1.00 49.97 154 MET A C 1
ATOM 1205 O O . MET A 1 154 ? 9.304 -26.504 16.602 1.00 49.97 154 MET A O 1
ATOM 1209 N N . SER A 1 155 ? 7.630 -25.188 17.287 1.00 54.47 155 SER A N 1
ATOM 1210 C CA . SER A 1 155 ? 6.622 -25.780 16.397 1.00 54.47 155 SER A CA 1
ATOM 1211 C C . SER A 1 155 ? 6.767 -25.287 14.956 1.00 54.47 155 SER A C 1
ATOM 1213 O O . SER A 1 155 ? 6.546 -26.065 14.030 1.00 54.47 155 SER A O 1
ATOM 1215 N N . VAL A 1 156 ? 7.204 -24.043 14.752 1.00 56.62 156 VAL A N 1
ATOM 1216 C CA . VAL A 1 156 ? 7.468 -23.458 13.429 1.00 56.62 156 VAL A CA 1
ATOM 1217 C C . VAL A 1 156 ? 8.699 -24.101 12.780 1.00 56.62 156 VAL A C 1
ATOM 1219 O O . VAL A 1 156 ? 8.598 -24.574 11.650 1.00 56.62 156 VAL A O 1
ATOM 1222 N N . ASN A 1 157 ? 9.816 -24.231 13.507 1.00 59.16 157 ASN A N 1
ATOM 1223 C CA . ASN A 1 157 ? 11.044 -24.835 12.973 1.00 59.16 157 ASN A CA 1
ATOM 1224 C C . ASN A 1 157 ? 10.863 -26.337 12.665 1.00 59.16 157 ASN A C 1
ATOM 1226 O O . ASN A 1 157 ? 11.204 -26.821 11.587 1.00 59.16 157 ASN A O 1
ATOM 1230 N N . TYR A 1 158 ? 10.212 -27.080 13.567 1.00 59.34 158 TYR A N 1
ATOM 1231 C CA . TYR A 1 158 ? 9.906 -28.496 13.347 1.00 59.34 158 TYR A CA 1
ATOM 1232 C C . TYR A 1 158 ? 8.944 -28.726 12.168 1.00 59.34 158 TYR A C 1
ATOM 1234 O O . TYR A 1 158 ? 9.111 -29.674 11.397 1.00 59.34 158 TYR A O 1
ATOM 1242 N N . ARG A 1 159 ? 7.937 -27.857 11.992 1.00 57.97 159 ARG A N 1
ATOM 1243 C CA . ARG A 1 159 ? 6.978 -27.957 10.879 1.00 57.97 159 ARG A CA 1
ATOM 1244 C C . ARG A 1 159 ? 7.583 -27.529 9.544 1.00 57.97 159 ARG A C 1
ATOM 1246 O O . ARG A 1 159 ? 7.214 -28.120 8.530 1.00 57.97 159 ARG A O 1
ATOM 1253 N N . GLN A 1 160 ? 8.520 -26.582 9.530 1.00 59.84 160 GLN A N 1
ATOM 1254 C CA . GLN A 1 160 ? 9.209 -26.147 8.312 1.00 59.84 160 GLN A CA 1
ATOM 1255 C C . GLN A 1 160 ? 9.982 -27.295 7.648 1.00 59.84 160 GLN A C 1
ATOM 1257 O O . GLN A 1 160 ? 9.945 -27.426 6.430 1.00 59.84 160 GLN A O 1
ATOM 1262 N N . HIS A 1 161 ? 10.619 -28.173 8.428 1.00 69.94 161 HIS A N 1
ATOM 1263 C CA . HIS A 1 161 ? 11.373 -29.312 7.885 1.00 69.94 161 HIS A CA 1
ATOM 1264 C C . HIS A 1 161 ? 10.516 -30.541 7.537 1.00 69.94 161 HIS A C 1
ATOM 1266 O O . HIS A 1 161 ? 11.011 -31.473 6.908 1.00 69.94 161 HIS A O 1
ATOM 1272 N N . ARG A 1 162 ? 9.235 -30.564 7.930 1.00 71.00 162 ARG A N 1
ATOM 1273 C CA . ARG A 1 162 ? 8.308 -31.685 7.680 1.00 71.00 162 ARG A CA 1
ATOM 1274 C C . ARG A 1 162 ? 7.177 -31.372 6.705 1.00 71.00 162 ARG A C 1
ATOM 1276 O O . ARG A 1 162 ? 6.367 -32.250 6.421 1.00 71.00 162 ARG A O 1
ATOM 1283 N N . THR A 1 163 ? 7.097 -30.147 6.200 1.00 75.06 163 THR A N 1
ATOM 1284 C CA . THR A 1 163 ? 6.070 -29.735 5.237 1.00 75.06 163 THR A CA 1
ATOM 1285 C C . THR A 1 163 ? 6.700 -28.978 4.078 1.00 75.06 163 THR A C 1
ATOM 1287 O O . THR A 1 163 ? 7.782 -28.414 4.213 1.00 75.06 163 THR A O 1
ATOM 1290 N N . SER A 1 164 ? 6.045 -28.979 2.915 1.00 80.62 164 SER A N 1
ATOM 1291 C CA . SER A 1 164 ? 6.505 -28.149 1.804 1.00 80.62 164 SER A CA 1
ATOM 1292 C C . SER A 1 164 ? 6.391 -26.667 2.174 1.00 80.62 164 SER A C 1
ATOM 1294 O O . SER A 1 164 ? 5.492 -26.263 2.917 1.00 80.62 164 SER A O 1
ATOM 1296 N N . LEU A 1 165 ? 7.278 -25.839 1.616 1.00 75.50 165 LEU A N 1
ATOM 1297 C CA . LEU A 1 165 ? 7.301 -24.394 1.865 1.00 75.50 165 LEU A CA 1
ATOM 1298 C C . LEU A 1 165 ? 5.938 -23.728 1.601 1.00 75.50 165 LEU A C 1
ATOM 1300 O O . LEU A 1 165 ? 5.551 -22.800 2.308 1.00 75.50 165 LEU A O 1
ATOM 1304 N N . LEU A 1 166 ? 5.201 -24.221 0.604 1.00 72.81 166 LEU A N 1
ATOM 1305 C CA . LEU A 1 166 ? 3.885 -23.707 0.230 1.00 72.81 166 LEU A CA 1
ATOM 1306 C C . LEU A 1 166 ? 2.825 -24.014 1.300 1.00 72.81 166 LEU A C 1
ATOM 1308 O O . LEU A 1 166 ? 2.098 -23.115 1.714 1.00 72.81 166 LEU A O 1
ATOM 1312 N N . ILE A 1 167 ? 2.796 -25.247 1.818 1.00 73.50 167 ILE A N 1
ATOM 1313 C CA . ILE A 1 167 ? 1.891 -25.647 2.909 1.00 73.50 167 ILE A CA 1
ATOM 1314 C C . ILE A 1 167 ? 2.239 -24.901 4.199 1.00 73.50 167 ILE A C 1
ATOM 1316 O O . ILE A 1 167 ? 1.349 -24.480 4.937 1.00 73.50 167 ILE A O 1
ATOM 1320 N N . PHE A 1 168 ? 3.529 -24.714 4.469 1.00 74.25 168 PHE A N 1
ATOM 1321 C CA . PHE A 1 168 ? 3.993 -23.945 5.615 1.00 74.25 168 PHE A CA 1
ATOM 1322 C C . PHE A 1 168 ? 3.509 -22.490 5.550 1.00 74.25 168 PHE A C 1
ATOM 1324 O O . PHE A 1 168 ? 2.887 -22.013 6.498 1.00 74.25 168 PHE A O 1
ATOM 1331 N N . ARG A 1 169 ? 3.710 -21.806 4.415 1.00 77.19 169 ARG A N 1
ATOM 1332 C CA . ARG A 1 169 ? 3.228 -20.430 4.202 1.00 77.19 169 ARG A CA 1
ATOM 1333 C C . ARG A 1 169 ? 1.711 -20.323 4.334 1.00 77.19 169 ARG A C 1
ATOM 1335 O O . ARG A 1 169 ? 1.243 -19.416 5.012 1.00 77.19 169 ARG A O 1
ATOM 1342 N N . ALA A 1 170 ? 0.959 -21.264 3.760 1.00 75.81 170 ALA A N 1
ATOM 1343 C CA . ALA A 1 170 ? -0.497 -21.297 3.884 1.00 75.81 170 ALA A CA 1
ATOM 1344 C C . ALA A 1 170 ? -0.944 -21.427 5.350 1.00 75.81 170 ALA A C 1
ATOM 1346 O O . ALA A 1 170 ? -1.786 -20.663 5.811 1.00 75.81 170 ALA A O 1
ATOM 1347 N N . LYS A 1 171 ? -0.327 -22.332 6.119 1.00 71.50 171 LYS A N 1
ATOM 1348 C CA . LYS A 1 171 ? -0.628 -22.500 7.551 1.00 71.50 171 LYS A CA 1
ATOM 1349 C C . LYS A 1 171 ? -0.303 -21.257 8.374 1.00 71.50 171 LYS A C 1
ATOM 1351 O O . LYS A 1 171 ? -1.070 -20.915 9.268 1.00 71.50 171 LYS A O 1
ATOM 1356 N N . MET A 1 172 ? 0.809 -20.589 8.077 1.00 76.38 172 MET A N 1
ATOM 1357 C CA . MET A 1 172 ? 1.177 -19.341 8.747 1.00 76.38 172 MET A CA 1
ATOM 1358 C C . MET A 1 172 ? 0.209 -18.204 8.403 1.00 76.38 172 MET A C 1
ATOM 1360 O O . MET A 1 172 ? -0.181 -17.467 9.300 1.00 76.38 172 MET A O 1
ATOM 1364 N N . ALA A 1 173 ? -0.220 -18.090 7.142 1.00 74.81 173 ALA A N 1
ATOM 1365 C CA . ALA A 1 173 ? -1.202 -17.092 6.720 1.00 74.81 173 ALA A CA 1
ATOM 1366 C C . ALA A 1 173 ? -2.552 -17.290 7.429 1.00 74.81 173 ALA A C 1
ATOM 1368 O O . ALA A 1 173 ? -3.070 -16.349 8.021 1.00 74.81 173 ALA A O 1
ATOM 1369 N N . VAL A 1 174 ? -3.065 -18.526 7.461 1.00 70.56 174 VAL A N 1
ATOM 1370 C CA . VAL A 1 174 ? -4.305 -18.861 8.184 1.00 70.56 174 VAL A CA 1
ATOM 1371 C C . VAL A 1 174 ? -4.161 -18.592 9.684 1.00 70.56 174 VAL A C 1
ATOM 1373 O O . VAL A 1 174 ? -5.045 -17.994 10.288 1.00 70.56 174 VAL A O 1
ATOM 1376 N N . GLY A 1 175 ? -3.030 -18.971 10.289 1.00 67.81 175 GLY A N 1
ATOM 1377 C CA . GLY A 1 175 ? -2.755 -18.701 11.703 1.00 67.81 175 GLY A CA 1
ATOM 1378 C C . GLY A 1 175 ? -2.652 -17.208 12.029 1.00 67.81 175 GLY A C 1
ATOM 1379 O O . GLY A 1 175 ? -3.099 -16.791 13.089 1.00 67.81 175 GLY A O 1
ATOM 1380 N N . SER A 1 176 ? -2.128 -16.397 11.107 1.00 65.44 176 SER A N 1
ATOM 1381 C CA . SER A 1 176 ? -2.056 -14.937 11.252 1.00 65.44 176 SER A CA 1
ATOM 1382 C C . SER A 1 176 ? -3.421 -14.255 11.155 1.00 65.44 176 SER A C 1
ATOM 1384 O O . SER A 1 176 ? -3.537 -13.097 11.545 1.00 65.44 176 SER A O 1
ATOM 1386 N N . TRP A 1 177 ? -4.428 -14.930 10.601 1.00 65.75 177 TRP A N 1
ATOM 1387 C CA . TRP A 1 177 ? -5.795 -14.422 10.493 1.00 65.75 177 TRP A CA 1
ATOM 1388 C C . TRP A 1 177 ? -6.698 -14.898 11.631 1.00 65.75 177 TRP A C 1
ATOM 1390 O O . TRP A 1 177 ? -7.797 -14.373 11.794 1.00 65.75 177 TRP A O 1
ATOM 1400 N N . PHE A 1 178 ? -6.237 -15.855 12.437 1.00 57.62 178 PHE A N 1
ATOM 1401 C CA . PHE A 1 178 ? -6.992 -16.377 13.565 1.00 57.62 178 PHE A CA 1
ATOM 1402 C C . PHE A 1 178 ? -7.245 -15.284 14.615 1.00 57.62 178 PHE A C 1
ATOM 1404 O O . PHE A 1 178 ? -6.305 -14.677 15.129 1.00 57.62 178 PHE A O 1
ATOM 1411 N N . GLY A 1 179 ? -8.519 -15.027 14.929 1.00 53.44 179 GLY A N 1
ATOM 1412 C CA . GLY A 1 179 ? -8.930 -13.980 15.873 1.00 53.44 179 GLY A CA 1
ATOM 1413 C C . GLY A 1 179 ? -9.027 -12.571 15.271 1.00 53.44 179 GLY A C 1
ATOM 1414 O O . GLY A 1 179 ? -9.330 -11.620 15.991 1.00 53.44 179 GLY A O 1
ATOM 1415 N N . ILE A 1 180 ? -8.806 -12.421 13.961 1.00 62.00 180 ILE A N 1
ATOM 1416 C CA . ILE A 1 180 ? -9.137 -11.209 13.194 1.00 62.00 180 ILE A CA 1
ATOM 1417 C C . ILE A 1 180 ? -10.602 -11.329 12.730 1.00 62.00 180 ILE A C 1
ATOM 1419 O O . ILE A 1 180 ? -11.052 -12.448 12.487 1.00 62.00 180 ILE A O 1
ATOM 1423 N N . PRO A 1 181 ? -11.361 -10.228 12.533 1.00 52.78 181 PRO A N 1
ATOM 1424 C CA . PRO A 1 181 ? -12.758 -10.282 12.076 1.00 52.78 181 PRO A CA 1
ATOM 1425 C C . PRO A 1 181 ? -13.018 -11.076 10.784 1.00 52.78 181 PRO A C 1
ATOM 1427 O O . PRO A 1 181 ? -14.165 -11.387 10.490 1.00 52.78 181 PRO A O 1
ATOM 1430 N N . LEU A 1 182 ? -11.970 -11.384 10.012 1.00 56.91 182 LEU A N 1
ATOM 1431 C CA . LEU A 1 182 ? -12.047 -12.218 8.813 1.00 56.91 182 LEU A CA 1
ATOM 1432 C C . LEU A 1 182 ? -12.105 -13.724 9.113 1.00 56.91 182 LEU A C 1
ATOM 1434 O O . LEU A 1 182 ? -12.655 -14.450 8.297 1.00 56.91 182 LEU A O 1
ATOM 1438 N N . LEU A 1 183 ? -11.544 -14.192 10.236 1.00 60.59 183 LEU A N 1
ATOM 1439 C CA . LEU A 1 183 ? -11.564 -15.595 10.676 1.00 60.59 183 LEU A CA 1
ATOM 1440 C C . LEU A 1 183 ? -11.720 -15.665 12.208 1.00 60.59 183 LEU A C 1
ATOM 1442 O O . LEU A 1 183 ? -10.746 -15.913 12.932 1.00 60.59 183 LEU A O 1
ATOM 1446 N N . PRO A 1 184 ? -12.940 -15.410 12.715 1.00 60.91 184 PRO A N 1
ATOM 1447 C CA . PRO A 1 184 ? -13.195 -15.336 14.148 1.00 60.91 184 PRO A CA 1
ATOM 1448 C C . PRO A 1 184 ? -13.146 -16.709 14.836 1.00 60.91 184 PRO A C 1
ATOM 1450 O O . PRO A 1 184 ? -12.796 -16.761 16.015 1.00 60.91 184 PRO A O 1
ATOM 1453 N N . ASP A 1 185 ? -13.448 -17.807 14.126 1.00 71.62 185 ASP A N 1
ATOM 1454 C CA . ASP A 1 185 ? -13.472 -19.159 14.699 1.00 71.62 185 ASP A CA 1
ATOM 1455 C C . ASP A 1 185 ? -12.960 -20.253 13.736 1.00 71.62 185 ASP A C 1
ATOM 1457 O O . ASP A 1 185 ? -13.204 -20.236 12.529 1.00 71.62 185 ASP A O 1
ATOM 1461 N N . VAL A 1 186 ? -12.255 -21.247 14.290 1.00 67.06 186 VAL A N 1
ATOM 1462 C CA . VAL A 1 186 ? -11.710 -22.401 13.551 1.00 67.06 186 VAL A CA 1
ATOM 1463 C C . VAL A 1 186 ? -12.829 -23.295 13.024 1.00 67.06 186 VAL A C 1
ATOM 1465 O O . VAL A 1 186 ? -12.676 -23.885 11.956 1.00 67.06 186 VAL A O 1
ATOM 1468 N N . ALA A 1 187 ? -13.950 -23.398 13.744 1.00 70.19 187 ALA A N 1
ATOM 1469 C CA . ALA A 1 187 ? -15.076 -24.230 13.326 1.00 70.19 187 ALA A CA 1
ATOM 1470 C C . ALA A 1 187 ? -15.699 -23.734 12.009 1.00 70.19 187 ALA A C 1
ATOM 1472 O O . ALA A 1 187 ? -16.067 -24.538 11.155 1.00 70.19 187 ALA A O 1
ATOM 1473 N N . GLU A 1 188 ? -15.752 -22.416 11.808 1.00 68.94 188 GLU A N 1
ATOM 1474 C CA . GLU A 1 188 ? -16.257 -21.799 10.579 1.00 68.94 188 GLU A CA 1
ATOM 1475 C C . GLU A 1 188 ? -15.334 -22.082 9.384 1.00 68.94 188 GLU A C 1
ATOM 1477 O O . GLU A 1 188 ? -15.797 -22.490 8.318 1.00 68.94 188 GLU A O 1
ATOM 1482 N N . VAL A 1 189 ? -14.015 -21.992 9.592 1.00 64.94 189 VAL A N 1
ATOM 1483 C CA . VAL A 1 189 ? -13.009 -22.374 8.584 1.00 64.94 189 VAL A CA 1
ATOM 1484 C C . VAL A 1 189 ? -13.119 -23.849 8.223 1.00 64.94 189 VAL A C 1
ATOM 1486 O O . VAL A 1 189 ? -13.026 -24.207 7.050 1.00 64.94 189 VAL A O 1
ATOM 1489 N N . LEU A 1 190 ? -13.316 -24.712 9.222 1.00 68.81 190 LEU A N 1
ATOM 1490 C CA . LEU A 1 190 ? -13.441 -26.148 9.005 1.00 68.81 190 LEU A CA 1
ATOM 1491 C C . LEU A 1 190 ? -14.673 -26.463 8.149 1.00 68.81 190 LEU A C 1
ATOM 1493 O O . LEU A 1 190 ? -14.559 -27.205 7.181 1.00 68.81 190 LEU A O 1
ATOM 1497 N N . ASN A 1 191 ? -15.809 -25.818 8.427 1.00 71.19 191 ASN A N 1
ATOM 1498 C CA . ASN A 1 191 ? -17.037 -25.972 7.644 1.00 71.19 191 ASN A CA 1
ATOM 1499 C C . ASN A 1 191 ? -16.888 -25.474 6.195 1.00 71.19 191 ASN A C 1
ATOM 1501 O O . ASN A 1 191 ? -17.413 -26.107 5.275 1.00 71.19 191 ASN A O 1
ATOM 1505 N N . MET A 1 192 ? -16.153 -24.376 5.978 1.00 65.12 192 MET A N 1
ATOM 1506 C CA . MET A 1 192 ? -15.835 -23.868 4.636 1.00 65.12 192 MET A CA 1
ATOM 1507 C C . MET A 1 192 ? -14.938 -24.829 3.844 1.00 65.12 192 MET A C 1
ATOM 1509 O O . MET A 1 192 ? -15.135 -25.005 2.644 1.00 65.12 192 MET A O 1
ATOM 1513 N N . VAL A 1 193 ? -13.956 -25.456 4.499 1.00 64.38 193 VAL A N 1
ATOM 1514 C CA . VAL A 1 193 ? -13.016 -26.395 3.861 1.00 64.38 193 VAL A CA 1
ATOM 1515 C C . VAL A 1 193 ? -13.649 -27.770 3.633 1.00 64.38 193 VAL A C 1
ATOM 1517 O O . VAL A 1 193 ? -13.366 -28.409 2.622 1.00 64.38 193 VAL A O 1
ATOM 1520 N N . GLU A 1 194 ? -14.519 -28.223 4.536 1.00 72.81 194 GLU A N 1
ATOM 1521 C CA . GLU A 1 194 ? -15.239 -29.499 4.419 1.00 72.81 194 GLU A CA 1
ATOM 1522 C C . GLU A 1 194 ? -16.450 -29.427 3.473 1.00 72.81 194 GLU A C 1
ATOM 1524 O O . GLU A 1 194 ? -17.061 -30.456 3.192 1.00 72.81 194 GLU A O 1
ATOM 1529 N N . GLY A 1 195 ? -16.782 -28.248 2.932 1.00 55.47 195 GLY A N 1
ATOM 1530 C CA . GLY A 1 195 ? -17.823 -28.098 1.910 1.00 55.47 195 GLY A CA 1
ATOM 1531 C C . GLY A 1 195 ? -19.218 -28.488 2.403 1.00 55.47 195 GLY A C 1
ATOM 1532 O O . GLY A 1 195 ? -20.032 -28.993 1.633 1.00 55.47 195 GLY A O 1
ATOM 1533 N N . LYS A 1 196 ? -19.507 -28.283 3.692 1.00 50.66 196 LYS A N 1
ATOM 1534 C CA . LYS A 1 196 ? -20.773 -28.691 4.319 1.00 50.66 196 LYS A CA 1
ATOM 1535 C C . LYS A 1 196 ? -21.775 -27.540 4.416 1.00 50.66 196 LYS A C 1
ATOM 1537 O O . LYS A 1 196 ? -22.399 -27.318 5.448 1.00 50.66 196 LYS A O 1
ATOM 1542 N N . GLY A 1 197 ? -21.920 -26.805 3.325 1.00 53.09 197 GLY A N 1
ATOM 1543 C CA . GLY A 1 197 ? -22.918 -25.756 3.176 1.00 53.09 197 GLY A CA 1
ATOM 1544 C C . GLY A 1 197 ? -23.363 -25.715 1.730 1.00 53.09 197 GLY A C 1
ATOM 1545 O O . GLY A 1 197 ? -22.767 -24.973 0.969 1.00 53.09 197 GLY A O 1
ATOM 1546 N N . ASP A 1 198 ? -24.290 -26.611 1.367 1.00 49.81 198 ASP A N 1
ATOM 1547 C CA . ASP A 1 198 ? -25.331 -26.432 0.332 1.00 49.81 198 ASP A CA 1
ATOM 1548 C C . ASP A 1 198 ? -26.019 -27.773 0.007 1.00 49.81 198 ASP A C 1
ATOM 1550 O O . ASP A 1 198 ? -26.033 -28.249 -1.127 1.00 49.81 198 ASP A O 1
ATOM 1554 N N . LEU A 1 199 ? -26.615 -28.416 1.018 1.00 47.72 199 LEU A N 1
ATOM 1555 C CA . LEU A 1 199 ? -27.511 -29.553 0.775 1.00 47.72 199 LEU A CA 1
ATOM 1556 C C . LEU A 1 199 ? -28.709 -29.599 1.733 1.00 47.72 199 LEU A C 1
ATOM 1558 O O . LEU A 1 199 ? -29.115 -30.671 2.143 1.00 47.72 199 LEU A O 1
ATOM 1562 N N . GLU A 1 200 ? -29.289 -28.448 2.086 1.00 43.69 200 GLU A N 1
ATOM 1563 C CA . GLU A 1 200 ? -30.620 -28.381 2.728 1.00 43.69 200 GLU A CA 1
ATOM 1564 C C . GLU A 1 200 ? -31.368 -27.084 2.357 1.00 43.69 200 GLU A C 1
ATOM 1566 O O . GLU A 1 200 ? -31.749 -26.290 3.211 1.00 43.69 200 GLU A O 1
ATOM 1571 N N . ARG A 1 201 ? -31.575 -26.825 1.059 1.00 44.00 201 ARG A N 1
ATOM 1572 C CA . ARG A 1 201 ? -32.564 -25.820 0.603 1.00 44.00 201 ARG A CA 1
ATOM 1573 C C . ARG A 1 201 ? -33.362 -26.216 -0.642 1.00 44.00 201 ARG A C 1
ATOM 1575 O O . ARG A 1 201 ? -33.966 -25.366 -1.281 1.00 44.00 201 ARG A O 1
ATOM 1582 N N . SER A 1 202 ? -33.396 -27.504 -0.976 1.00 43.34 202 SER A N 1
ATOM 1583 C CA . SER A 1 202 ? -34.200 -28.016 -2.092 1.00 43.34 202 SER A CA 1
ATOM 1584 C C . SER A 1 202 ? -35.215 -29.053 -1.620 1.00 43.34 202 SER A C 1
ATOM 1586 O O . SER A 1 202 ? -35.247 -30.154 -2.155 1.00 43.34 202 SER A O 1
ATOM 1588 N N . LEU A 1 203 ? -36.033 -28.719 -0.628 1.00 52.78 203 LEU A N 1
ATOM 1589 C CA . LEU A 1 203 ? -37.363 -29.305 -0.469 1.00 52.78 203 LEU A CA 1
ATOM 1590 C C . LEU A 1 203 ? -38.286 -28.207 0.068 1.00 52.78 203 LEU A C 1
ATOM 1592 O O . LEU A 1 203 ? -37.863 -27.404 0.895 1.00 52.78 203 LEU A O 1
ATOM 1596 N N . ASP A 1 204 ? -39.507 -28.205 -0.454 1.00 48.91 204 ASP A N 1
ATOM 1597 C CA . ASP A 1 204 ? -40.655 -27.359 -0.112 1.00 48.91 204 ASP A CA 1
ATOM 1598 C C . ASP A 1 204 ? -40.764 -26.019 -0.848 1.00 48.91 204 ASP A C 1
ATOM 1600 O O . ASP A 1 204 ? -40.592 -24.940 -0.285 1.00 48.91 204 ASP A O 1
ATOM 1604 N N . LEU A 1 205 ? -41.170 -26.110 -2.118 1.00 45.31 205 LEU A N 1
ATOM 1605 C CA . LEU A 1 205 ? -42.219 -25.245 -2.656 1.00 45.31 205 LEU A CA 1
ATOM 1606 C C . LEU A 1 205 ? -43.213 -26.126 -3.429 1.00 45.31 205 LEU A C 1
ATOM 1608 O O . LEU A 1 205 ? -42.821 -26.794 -4.388 1.00 45.31 205 LEU A O 1
ATOM 1612 N N . ASP A 1 206 ? -44.450 -26.136 -2.922 1.00 44.94 206 ASP A N 1
ATOM 1613 C CA . ASP A 1 206 ? -45.678 -26.672 -3.534 1.00 44.94 206 ASP A CA 1
ATOM 1614 C C . ASP A 1 206 ? -45.918 -26.168 -4.970 1.00 44.94 206 ASP A C 1
ATOM 1616 O O . ASP A 1 206 ? -45.591 -24.989 -5.260 1.00 44.94 206 ASP A O 1
#

Solvent-accessible surface area (backbone atoms only — not comparable to full-atom values): 13019 Å² total; per-residue (Å²): 132,88,72,77,78,81,78,68,63,87,59,65,85,91,73,68,48,73,69,55,29,52,50,52,59,70,42,58,52,81,68,41,60,69,40,53,61,71,53,58,48,52,16,47,52,69,73,52,65,52,83,87,44,80,82,59,57,64,42,76,44,82,44,68,40,69,39,90,84,78,68,44,79,39,87,62,44,72,44,80,41,53,49,82,75,72,55,76,74,64,79,60,57,66,54,51,55,73,71,46,82,88,77,59,67,70,63,32,52,75,48,71,25,71,66,46,43,52,69,68,50,86,77,65,54,72,67,57,44,48,54,50,50,52,61,71,66,46,74,93,47,73,61,64,62,44,56,74,40,67,84,32,65,68,58,53,56,57,45,54,80,74,43,55,71,67,59,44,51,52,52,51,53,55,57,72,34,57,73,36,96,90,36,71,51,69,68,60,53,48,42,64,74,68,64,75,79,84,88,85,82,88,78,90,81,135

Sequence (206 aa):
MEGLPPPSPNLIPDNFTNLQLIQIFNLPDLLAWEYPDSMLFAAALLIWQAAGYSHFTATVKREHLVDTVTRDLVCSHIKYVPLDLIVPPLPTTLSAYLASPLVAKTKVNRLGGLLQFWENKVKAVLVLRRLVLDILTTPSLLVDVECAFLGGRMSVNYRQHRTSLLIFRAKMAVGSWFGIPLLPDVAEVLNMVEGKGDLERSLDLD

Nearest PDB structures (foldseek):
  1vq0-assembly1_B  TM=2.152E-01  e=3.285E+00  Thermotoga maritima

Organism: Thanatephorus cucumeris (strain AG1-IB / isolate 7/3/14) (NCBI:txid1108050)

pLDDT: mean 70.68, std 13.7, range [39.62, 90.44]